Protein AF-A0AAD1W9K0-F1 (afdb_monomer_lite)

Sequence (291 aa):
MSKPIELKYWDFGKSGVGLARAHFEKQPPSNLRKSNFFHFVLALYDRQGQPVEIERTSFIDFVEKDKEQTGEKTNNGIHYRLQLLYSNGLRTEQDLYVRLIDSMSKQLLAIIYEGQDKNPEMCRVLLTHEIMCSRCCDKKSCGNRNETPSDPVIIDRSDDAIGIMRSTLSLCCLALLCFALAEGALRKPKKTAPAPDATANATPKAEPEESGTPVTVPKTLSRGWGDSINWVQTYEEALARSRGTKKPLMVIHHLEDCPYSQALKEAFSADPMAQKLAQEDFVMLNVVVRL

InterPro domains:
  IPR003523 Transcription factor COE [PTHR10747] (14-157)
  IPR012336 Thioredoxin-like fold [PF13899] (230-288)
  IPR018350 Transcription factor COE, conserved site [PS01345] (133-142)
  IPR032200 Transcription factor COE, DNA-binding domain [PF16422] (14-157)
  IPR032200 Transcription factor COE, DNA-binding domain [cd11606] (15-157)
  IPR036249 Thioredoxin-like superfamily [SSF52833] (225-287)
  IPR038173 Transcription factor COE, DNA-binding domain superfamily [G3DSA:2.60.40.3180] (6-173)

Structure (mmCIF, N/CA/C/O backbone):
data_AF-A0AAD1W9K0-F1
#
_entry.id   AF-A0AAD1W9K0-F1
#
loop_
_atom_site.group_PDB
_atom_site.id
_atom_site.type_symbol
_atom_site.label_atom_id
_atom_site.label_alt_id
_atom_site.label_comp_id
_atom_site.label_asym_id
_atom_site.label_entity_id
_atom_site.label_seq_id
_atom_site.pdbx_PDB_ins_code
_atom_site.Cartn_x
_atom_site.Cartn_y
_atom_site.Cartn_z
_atom_site.occupancy
_atom_site.B_iso_or_equiv
_atom_site.auth_seq_id
_atom_site.auth_comp_id
_atom_site.auth_asym_id
_atom_site.auth_atom_id
_atom_site.pdbx_PDB_model_num
ATOM 1 N N . MET A 1 1 ? 19.983 -29.826 -7.567 1.00 37.66 1 MET A N 1
ATOM 2 C CA . MET A 1 1 ? 19.653 -29.674 -6.136 1.00 37.66 1 MET A CA 1
ATOM 3 C C . MET A 1 1 ? 18.997 -28.316 -5.960 1.00 37.66 1 MET A C 1
ATOM 5 O O . MET A 1 1 ? 19.673 -27.301 -6.067 1.00 37.66 1 MET A O 1
ATOM 9 N N . SER A 1 2 ? 17.673 -28.293 -5.843 1.00 39.91 2 SER A N 1
ATOM 10 C CA . SER A 1 2 ? 16.889 -27.095 -5.530 1.00 39.91 2 SER A CA 1
ATOM 11 C C . SER A 1 2 ? 17.248 -26.615 -4.122 1.00 39.91 2 SER A C 1
ATOM 13 O O . SER A 1 2 ? 17.355 -27.426 -3.206 1.00 39.91 2 SER A O 1
ATOM 15 N N . LYS A 1 3 ? 17.489 -25.310 -3.958 1.00 40.19 3 LYS A N 1
ATOM 16 C CA . LYS A 1 3 ? 17.739 -24.712 -2.639 1.00 40.19 3 LYS A CA 1
ATOM 17 C C . LYS A 1 3 ? 16.486 -24.884 -1.758 1.00 40.19 3 LYS A C 1
ATOM 19 O O . LYS A 1 3 ? 15.385 -24.752 -2.295 1.00 40.19 3 LYS A O 1
ATOM 24 N N . PRO A 1 4 ? 16.629 -25.178 -0.452 1.00 46.84 4 PRO A N 1
ATOM 25 C CA . PRO A 1 4 ? 15.489 -25.277 0.455 1.00 46.84 4 PRO A CA 1
ATOM 26 C C . PRO A 1 4 ? 14.735 -23.943 0.515 1.00 46.84 4 PRO A C 1
ATOM 28 O O . PRO A 1 4 ? 15.346 -22.875 0.478 1.00 46.84 4 PRO A O 1
ATOM 31 N N . ILE A 1 5 ? 13.403 -24.016 0.561 1.00 51.16 5 ILE A N 1
ATOM 32 C CA . ILE A 1 5 ? 12.527 -22.849 0.693 1.00 51.16 5 ILE A CA 1
ATOM 33 C C . ILE A 1 5 ? 12.714 -22.282 2.102 1.00 51.16 5 ILE A C 1
ATOM 35 O O . ILE A 1 5 ? 12.444 -22.968 3.084 1.00 51.16 5 ILE A O 1
ATOM 39 N N . GLU A 1 6 ? 13.174 -21.037 2.202 1.00 45.91 6 GLU A N 1
ATOM 40 C CA . GLU A 1 6 ? 13.266 -20.316 3.471 1.00 45.91 6 GLU A CA 1
ATOM 41 C C . GLU A 1 6 ? 11.883 -19.753 3.836 1.00 45.91 6 GLU A C 1
ATOM 43 O O . GLU A 1 6 ? 11.330 -18.914 3.117 1.00 45.91 6 GLU A O 1
ATOM 48 N N . LEU A 1 7 ? 11.302 -20.234 4.938 1.00 42.09 7 LEU A N 1
ATOM 49 C CA . LEU A 1 7 ? 10.034 -19.728 5.461 1.00 42.09 7 LEU A CA 1
ATOM 50 C C . LEU A 1 7 ? 10.277 -18.383 6.158 1.00 42.09 7 LEU A C 1
ATOM 52 O O . LEU A 1 7 ? 10.943 -18.311 7.187 1.00 42.09 7 LEU A O 1
ATOM 56 N N . LYS A 1 8 ? 9.736 -17.300 5.591 1.00 44.06 8 LYS A N 1
ATOM 57 C CA . LYS A 1 8 ? 9.773 -15.966 6.205 1.00 44.06 8 LYS A CA 1
ATOM 58 C C . LYS A 1 8 ? 8.531 -15.766 7.070 1.00 44.06 8 LYS A C 1
ATOM 60 O O . LYS A 1 8 ? 7.412 -15.757 6.559 1.00 44.06 8 LYS A O 1
ATOM 65 N N . TYR A 1 9 ? 8.736 -15.591 8.370 1.00 42.97 9 TYR A N 1
ATOM 66 C CA . TYR A 1 9 ? 7.668 -15.310 9.325 1.00 42.97 9 TYR A CA 1
ATOM 67 C C . TYR A 1 9 ? 7.336 -13.822 9.363 1.00 42.97 9 TYR A C 1
ATOM 69 O O . TYR A 1 9 ? 8.224 -12.972 9.366 1.00 42.97 9 TYR A O 1
ATOM 77 N N . TRP A 1 10 ? 6.045 -13.511 9.444 1.00 45.38 10 TRP A N 1
ATOM 78 C CA . TRP A 1 10 ? 5.585 -12.191 9.857 1.00 45.38 10 TRP A CA 1
ATOM 79 C C . TRP A 1 10 ? 5.702 -12.121 11.382 1.00 45.38 10 TRP A C 1
ATOM 81 O O . TRP A 1 10 ? 5.020 -12.875 12.076 1.00 45.38 10 TRP A O 1
ATOM 91 N N . ASP A 1 11 ? 6.566 -11.251 11.910 1.00 43.03 11 ASP A N 1
ATOM 92 C CA . ASP A 1 11 ? 6.602 -10.971 13.347 1.00 43.03 11 ASP A CA 1
ATOM 93 C C . ASP A 1 11 ? 5.346 -10.174 13.709 1.00 43.03 11 ASP A C 1
ATOM 95 O O . ASP A 1 11 ? 5.257 -8.955 13.547 1.00 43.03 11 ASP A O 1
ATOM 99 N N . PHE A 1 12 ? 4.305 -10.893 14.116 1.00 46.16 12 PHE A N 1
ATOM 100 C CA . PHE A 1 12 ? 3.129 -10.280 14.695 1.00 46.16 12 PHE A CA 1
ATOM 101 C C . PHE A 1 12 ? 3.515 -9.855 16.102 1.00 46.16 12 PHE A C 1
ATOM 103 O O . PHE A 1 12 ? 3.494 -10.671 17.024 1.00 46.16 12 PHE A O 1
ATOM 110 N N . GLY A 1 13 ? 3.893 -8.583 16.251 1.00 49.75 13 GLY A N 1
ATOM 111 C CA . GLY A 1 13 ? 4.221 -7.998 17.545 1.00 49.75 13 GLY A CA 1
ATOM 112 C C . GLY A 1 13 ? 3.249 -8.485 18.623 1.00 49.75 13 GLY A C 1
ATOM 113 O O . GLY A 1 13 ? 2.039 -8.569 18.394 1.00 49.75 13 GLY A O 1
ATOM 114 N N . LYS A 1 14 ? 3.797 -8.835 19.794 1.00 49.62 14 LYS A N 1
ATOM 115 C CA . LYS A 1 14 ? 3.142 -9.522 20.930 1.00 49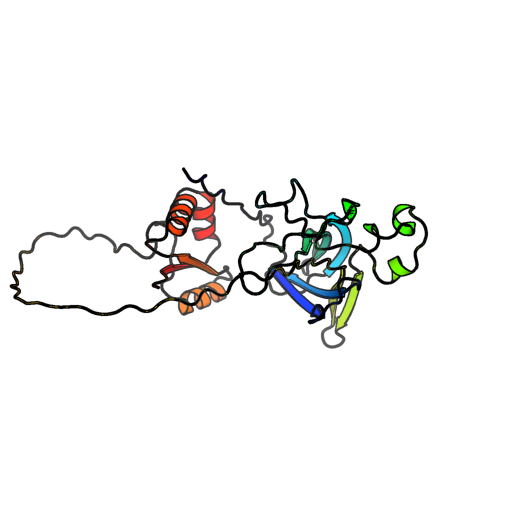.62 14 LYS A CA 1
ATOM 116 C C . LYS A 1 14 ? 1.778 -8.956 21.383 1.00 49.62 14 LYS A C 1
ATOM 118 O O . LYS A 1 14 ? 1.132 -9.556 22.233 1.00 49.62 14 LYS A O 1
ATOM 123 N N . SER A 1 15 ? 1.342 -7.813 20.859 1.00 56.12 15 SER A N 1
ATOM 124 C CA . SER A 1 15 ? 0.066 -7.156 21.141 1.00 56.12 15 SER A CA 1
ATOM 125 C C . SER A 1 15 ? -1.118 -7.665 20.306 1.00 56.12 15 SER A C 1
ATOM 127 O O . SER A 1 15 ? -2.252 -7.314 20.619 1.00 56.12 15 SER A O 1
ATOM 129 N N . GLY A 1 16 ? -0.902 -8.451 19.241 1.00 65.19 16 GLY A N 1
ATOM 130 C CA . GLY A 1 16 ? -1.990 -8.903 18.359 1.00 65.19 16 GLY A CA 1
ATOM 131 C C . GLY A 1 16 ? -2.679 -7.770 17.579 1.00 65.19 16 GLY A C 1
ATOM 132 O O . GLY A 1 16 ? -3.703 -8.002 16.936 1.00 65.19 16 GLY A O 1
ATOM 133 N N . VAL A 1 17 ? -2.116 -6.560 17.623 1.00 72.00 17 VAL A N 1
ATOM 134 C CA . VAL A 1 17 ? -2.570 -5.374 16.894 1.00 72.00 17 VAL A CA 1
ATOM 135 C C . VAL A 1 17 ? -1.782 -5.281 15.593 1.00 72.00 17 VAL A C 1
ATOM 137 O O . VAL A 1 17 ? -0.559 -5.390 15.591 1.00 72.00 17 VAL A O 1
ATOM 140 N N . GLY A 1 18 ? -2.483 -5.105 14.479 1.00 81.56 18 GLY A N 1
ATOM 141 C CA . GLY A 1 18 ? -1.868 -4.986 13.165 1.00 81.56 18 GLY A CA 1
ATOM 142 C C . GLY A 1 18 ? -2.912 -4.788 12.078 1.00 81.56 18 GLY A C 1
ATOM 143 O O . GLY A 1 18 ? -4.086 -5.133 12.259 1.00 81.56 18 GLY A O 1
ATOM 144 N N . LEU A 1 19 ? -2.472 -4.259 10.939 1.00 85.56 19 LEU A N 1
ATOM 145 C CA . LEU A 1 19 ? -3.295 -4.200 9.738 1.00 85.56 19 LEU A CA 1
ATOM 146 C C . LEU A 1 19 ? -3.671 -5.613 9.289 1.00 85.56 19 LEU A C 1
ATOM 148 O O . LEU A 1 19 ? -2.840 -6.521 9.278 1.00 85.56 19 LEU A O 1
ATOM 152 N N . ALA A 1 20 ? -4.928 -5.789 8.895 1.00 84.56 20 ALA A N 1
ATOM 153 C CA . ALA A 1 20 ? -5.412 -7.048 8.338 1.00 84.56 20 ALA A CA 1
ATOM 154 C C . ALA A 1 20 ? -5.969 -6.890 6.927 1.00 84.56 20 ALA A C 1
ATOM 156 O O . ALA A 1 20 ? -5.897 -7.822 6.128 1.00 84.56 20 ALA A O 1
ATOM 157 N N . ARG A 1 21 ? -6.540 -5.724 6.609 1.00 87.12 21 ARG A N 1
ATOM 158 C CA . ARG A 1 21 ? -7.193 -5.492 5.323 1.00 87.12 21 ARG A CA 1
ATOM 159 C C . ARG A 1 21 ? -7.067 -4.036 4.899 1.00 87.12 21 ARG A C 1
ATOM 161 O O . ARG A 1 21 ? -7.215 -3.136 5.717 1.00 87.12 21 ARG A O 1
ATOM 168 N N . ALA A 1 22 ? -6.893 -3.821 3.601 1.00 88.56 22 ALA A N 1
ATOM 169 C CA . ALA A 1 22 ? -7.100 -2.533 2.954 1.00 88.56 22 ALA A CA 1
ATOM 170 C C . ALA A 1 22 ? -8.302 -2.617 1.999 1.00 88.56 22 ALA A C 1
ATOM 172 O O . ALA A 1 22 ? -8.571 -3.673 1.423 1.00 88.56 22 ALA A O 1
ATOM 173 N N . HIS A 1 23 ? -9.028 -1.516 1.837 1.00 87.25 23 HIS A N 1
ATOM 174 C CA . HIS A 1 23 ? -10.164 -1.383 0.929 1.00 87.25 23 HIS A CA 1
ATOM 175 C C . HIS A 1 23 ? -9.923 -0.227 -0.041 1.00 87.25 23 HIS A C 1
ATOM 177 O O . HIS A 1 23 ? -9.517 0.849 0.387 1.00 87.25 23 HIS A O 1
ATOM 183 N N . PHE A 1 24 ? -10.192 -0.427 -1.331 1.00 84.94 24 PHE A N 1
ATOM 184 C CA . PHE A 1 24 ? -10.147 0.649 -2.320 1.00 84.94 24 PHE A CA 1
ATOM 185 C C . PHE A 1 24 ? -11.446 1.459 -2.273 1.00 84.94 24 PHE A C 1
ATOM 187 O O . PHE A 1 24 ? -12.418 1.116 -2.942 1.00 84.94 24 PHE A O 1
ATOM 194 N N . GLU A 1 25 ? -11.438 2.561 -1.525 1.00 86.81 25 GLU A N 1
ATOM 195 C CA . GLU A 1 25 ? -12.505 3.574 -1.552 1.00 86.81 25 GLU A CA 1
ATOM 196 C C . GLU A 1 25 ? -12.615 4.229 -2.929 1.00 86.81 25 GLU A C 1
ATOM 198 O O . GLU A 1 25 ? -13.703 4.528 -3.422 1.00 86.81 25 GLU A O 1
ATOM 203 N N . LYS A 1 26 ? -11.465 4.421 -3.582 1.00 85.31 26 LYS A N 1
ATOM 204 C CA . LYS A 1 26 ? -11.391 4.822 -4.982 1.00 85.31 26 LYS A CA 1
ATOM 205 C C . LYS A 1 26 ? -10.447 3.887 -5.714 1.00 85.31 26 LYS A C 1
ATOM 207 O O . LYS A 1 26 ? -9.252 3.858 -5.426 1.00 85.31 26 LYS A O 1
ATOM 212 N N . GLN A 1 27 ? -10.996 3.155 -6.673 1.00 87.31 27 GLN A N 1
ATOM 213 C CA . GLN A 1 27 ? -10.228 2.286 -7.558 1.00 87.31 27 GLN A CA 1
ATOM 214 C C . GLN A 1 27 ? -9.290 3.111 -8.458 1.00 87.31 27 GLN A C 1
ATOM 216 O O . GLN A 1 27 ? -9.664 4.220 -8.863 1.00 87.31 27 GLN A O 1
ATOM 221 N N . PRO A 1 28 ? -8.102 2.584 -8.810 1.00 87.44 28 PRO A N 1
ATOM 222 C CA . PRO A 1 28 ? -7.311 3.152 -9.893 1.00 87.44 28 PRO A CA 1
ATOM 223 C C . PRO A 1 28 ? -8.102 3.097 -11.216 1.00 87.44 28 PRO A C 1
ATOM 225 O O . PRO A 1 28 ? -8.997 2.259 -11.375 1.00 87.44 28 PRO A O 1
ATOM 228 N N . PRO A 1 29 ? -7.806 3.985 -12.180 1.00 86.50 29 PRO A N 1
ATOM 229 C CA . PRO A 1 29 ? -8.506 4.008 -13.458 1.00 86.50 29 PRO A CA 1
ATOM 230 C C . PRO A 1 29 ? -8.306 2.692 -14.221 1.00 86.50 29 PRO A C 1
ATOM 232 O O . PRO A 1 29 ? -7.204 2.151 -14.266 1.00 86.50 29 PRO A O 1
ATOM 235 N N . SER A 1 30 ? -9.370 2.203 -14.864 1.00 84.31 30 SER A N 1
ATOM 236 C CA . SER A 1 30 ? -9.344 0.959 -15.648 1.00 84.31 30 SER A CA 1
ATOM 237 C C . SER A 1 30 ? -8.474 1.051 -16.902 1.00 84.31 30 SER A C 1
ATOM 239 O O . SER A 1 30 ? -7.951 0.043 -17.363 1.00 84.31 30 SER A O 1
ATOM 241 N N . ASN A 1 31 ? -8.308 2.260 -17.439 1.00 81.31 31 ASN A N 1
ATOM 242 C CA . ASN A 1 31 ? -7.425 2.561 -18.555 1.00 81.31 31 ASN A CA 1
ATOM 243 C C . ASN A 1 31 ? -6.552 3.754 -18.184 1.00 81.31 31 ASN A C 1
ATOM 245 O O . ASN A 1 31 ? -7.059 4.792 -17.754 1.00 81.31 31 ASN A O 1
ATOM 249 N N . LEU A 1 32 ? -5.244 3.618 -18.384 1.00 82.94 32 LEU A N 1
ATOM 250 C CA . LEU A 1 32 ? -4.279 4.651 -18.044 1.00 82.94 32 LEU A CA 1
ATOM 251 C C . LEU A 1 32 ? -3.354 4.933 -19.223 1.00 82.94 32 LEU A C 1
ATOM 253 O O . LEU A 1 32 ? -2.727 4.034 -19.781 1.00 82.94 32 LEU A O 1
ATOM 257 N N . ARG A 1 33 ? -3.221 6.214 -19.571 1.00 80.31 33 ARG A N 1
ATOM 258 C CA . ARG A 1 33 ? -2.166 6.665 -20.475 1.00 80.31 33 ARG A CA 1
ATOM 259 C C . ARG A 1 33 ? -0.850 6.719 -19.701 1.00 80.31 33 ARG A C 1
ATOM 261 O O . ARG A 1 33 ? -0.774 7.406 -18.692 1.00 80.31 33 ARG A O 1
ATOM 268 N N . LYS A 1 34 ? 0.197 6.083 -20.230 1.00 76.00 34 LYS A N 1
ATOM 269 C CA . LYS A 1 34 ? 1.537 5.990 -19.616 1.00 76.00 34 LYS A CA 1
ATOM 270 C C . LYS A 1 34 ? 2.133 7.325 -19.140 1.00 76.00 34 LYS A C 1
ATOM 272 O O . LYS A 1 34 ? 2.887 7.351 -18.181 1.00 76.00 34 LYS A O 1
ATOM 277 N N . SER A 1 35 ? 1.825 8.429 -19.821 1.00 75.19 35 SER A N 1
ATOM 278 C CA . SER A 1 35 ? 2.320 9.773 -19.485 1.00 75.19 35 SER A CA 1
ATOM 279 C C . SER A 1 35 ? 1.540 10.472 -18.368 1.00 75.19 35 SER A C 1
ATOM 281 O O . SER A 1 35 ? 1.893 11.589 -18.002 1.00 75.19 35 SER A O 1
ATOM 283 N N . ASN A 1 36 ? 0.455 9.872 -17.878 1.00 83.94 36 ASN A N 1
ATOM 284 C CA . ASN A 1 36 ? -0.464 10.507 -16.944 1.00 83.94 36 ASN A CA 1
ATOM 285 C C . ASN A 1 36 ? -0.341 9.875 -15.562 1.00 83.94 36 ASN A C 1
ATOM 287 O O . ASN A 1 36 ? -0.347 8.651 -15.427 1.00 83.94 36 ASN A O 1
ATOM 291 N N . PHE A 1 37 ? -0.318 10.719 -14.534 1.00 86.81 37 PHE A N 1
ATOM 292 C CA . PHE A 1 37 ? -0.484 10.253 -13.167 1.00 86.81 37 PHE A CA 1
ATOM 293 C C . PHE A 1 37 ? -1.869 9.634 -12.981 1.00 86.81 37 PHE A C 1
ATOM 295 O O . PHE A 1 37 ? -2.855 10.057 -13.589 1.00 86.81 37 PHE A O 1
ATOM 302 N N . PHE A 1 38 ? -1.931 8.641 -12.109 1.00 89.50 38 PHE A N 1
ATOM 303 C CA . PHE A 1 38 ? -3.161 8.063 -11.607 1.00 89.50 38 PHE A CA 1
ATOM 304 C C . PHE A 1 38 ? -3.150 8.089 -10.089 1.00 89.50 38 PHE A C 1
ATOM 306 O O . PHE A 1 38 ? -2.092 8.127 -9.458 1.00 89.50 38 PHE A O 1
ATOM 313 N N . HIS A 1 39 ? -4.341 8.028 -9.508 1.00 89.19 39 HIS A N 1
ATOM 314 C CA . HIS A 1 39 ? -4.497 7.927 -8.072 1.00 89.19 39 HIS A CA 1
ATOM 315 C C . HIS A 1 39 ? -5.582 6.948 -7.678 1.00 89.19 39 HIS A C 1
ATOM 317 O O . HIS A 1 39 ? -6.525 6.686 -8.427 1.00 89.19 39 HIS A O 1
ATOM 323 N N . PHE A 1 40 ? -5.435 6.432 -6.470 1.00 88.94 40 PHE A N 1
ATOM 324 C CA . PHE A 1 40 ? -6.386 5.551 -5.815 1.00 88.94 40 PHE A CA 1
ATOM 325 C C . PHE A 1 40 ? -6.450 5.909 -4.331 1.00 88.94 40 PHE A C 1
ATOM 327 O O . PHE A 1 40 ? -5.534 6.537 -3.797 1.00 88.94 40 PHE A O 1
ATOM 334 N N . VAL A 1 41 ? -7.552 5.538 -3.681 1.00 90.50 41 VAL A N 1
ATOM 335 C CA . VAL A 1 41 ? -7.797 5.854 -2.270 1.00 90.50 41 VAL A CA 1
ATOM 336 C C . VAL A 1 41 ? -7.998 4.564 -1.492 1.00 90.50 41 VAL A C 1
ATOM 338 O O . VAL A 1 41 ? -8.831 3.744 -1.882 1.00 90.50 41 VAL A O 1
ATOM 341 N N . LEU A 1 42 ? -7.248 4.397 -0.402 1.00 89.75 42 LEU A N 1
ATOM 342 C CA . LEU A 1 42 ? -7.304 3.236 0.482 1.00 89.75 42 LEU A CA 1
ATOM 343 C C . LEU A 1 42 ? -7.909 3.580 1.847 1.00 89.75 42 LEU A C 1
ATOM 345 O O . LEU A 1 42 ? -7.561 4.594 2.441 1.00 89.75 42 LEU A O 1
ATOM 349 N N . ALA A 1 43 ? -8.744 2.694 2.378 1.00 88.56 43 ALA A N 1
ATOM 350 C CA . ALA A 1 43 ? -9.105 2.640 3.792 1.00 88.56 43 ALA A CA 1
ATOM 351 C C . ALA A 1 43 ? -8.433 1.422 4.439 1.00 88.56 43 ALA A C 1
ATOM 353 O O . ALA A 1 43 ? -8.430 0.334 3.857 1.00 88.56 43 ALA A O 1
ATOM 354 N N . LEU A 1 44 ? -7.858 1.593 5.630 1.00 89.50 44 LEU A N 1
ATOM 355 C CA . LEU A 1 44 ? -7.138 0.541 6.349 1.00 89.50 44 LEU A CA 1
ATOM 356 C C . LEU A 1 44 ? -7.971 0.017 7.520 1.00 89.50 44 LEU A C 1
ATOM 358 O O . LEU A 1 44 ? -8.624 0.786 8.222 1.00 89.50 44 LEU A O 1
ATOM 362 N N . TYR A 1 45 ? -7.935 -1.299 7.727 1.00 86.75 45 TYR A N 1
ATOM 363 C CA . TYR A 1 45 ? -8.650 -1.982 8.798 1.00 86.75 45 TYR A CA 1
ATOM 364 C C . TYR A 1 45 ? -7.727 -2.922 9.566 1.00 86.75 45 TYR A C 1
ATOM 366 O O . TYR A 1 45 ? -6.888 -3.623 8.984 1.00 86.75 45 TYR A O 1
ATOM 374 N N . ASP A 1 46 ? -7.927 -2.968 10.877 1.00 89.44 46 ASP A N 1
ATOM 375 C CA . ASP A 1 46 ? -7.240 -3.897 11.761 1.00 89.44 46 ASP A CA 1
ATOM 376 C C . ASP A 1 46 ? -7.832 -5.317 11.682 1.00 89.44 46 ASP A C 1
ATOM 378 O O . ASP A 1 46 ? -8.790 -5.600 10.953 1.00 89.44 46 ASP A O 1
ATOM 382 N N . ARG A 1 47 ? -7.259 -6.239 12.461 1.00 83.81 47 ARG A N 1
ATOM 383 C CA . ARG A 1 47 ? -7.710 -7.641 12.568 1.00 83.81 47 ARG A CA 1
ATOM 384 C C . ARG A 1 47 ? -9.134 -7.817 13.084 1.00 83.81 47 ARG A C 1
ATOM 386 O O . ARG A 1 47 ? -9.736 -8.858 12.839 1.00 83.81 47 ARG A O 1
ATOM 393 N N . GLN A 1 48 ? -9.660 -6.835 13.803 1.00 83.88 48 GLN A N 1
ATOM 394 C CA . GLN A 1 48 ? -11.025 -6.838 14.323 1.00 83.88 48 GLN A CA 1
ATOM 395 C C . GLN A 1 48 ? -12.004 -6.184 13.335 1.00 83.88 48 GLN A C 1
ATOM 397 O O . GLN A 1 48 ? -13.200 -6.097 13.617 1.00 83.88 48 GLN A O 1
ATOM 402 N N . GLY A 1 49 ? -11.514 -5.745 12.170 1.00 83.19 49 GLY A N 1
ATOM 403 C CA . GLY A 1 49 ? -12.294 -5.047 11.157 1.00 83.19 49 GLY A CA 1
ATOM 404 C C . GLY A 1 49 ? -12.584 -3.589 11.511 1.00 83.19 49 GLY A C 1
ATOM 405 O O . GLY A 1 49 ? -13.423 -2.977 10.850 1.00 83.19 49 GLY A O 1
ATOM 406 N N . GLN A 1 50 ? -11.922 -3.029 12.527 1.00 85.12 50 GLN A N 1
ATOM 407 C CA . GLN A 1 50 ? -12.062 -1.623 12.892 1.00 85.12 50 GLN A CA 1
ATOM 408 C C . GLN A 1 50 ? -11.220 -0.745 11.964 1.00 85.12 50 GLN A C 1
ATOM 410 O O . GLN A 1 50 ? -10.138 -1.168 11.545 1.00 85.12 50 GLN A O 1
ATOM 415 N N . PRO A 1 51 ? -11.707 0.458 11.610 1.00 87.25 51 PRO A N 1
ATOM 416 C CA . PRO A 1 51 ? -10.921 1.404 10.832 1.00 87.25 51 PRO A CA 1
ATOM 417 C C . PRO A 1 51 ? -9.673 1.824 11.616 1.00 87.25 51 PRO A C 1
ATOM 419 O O . PRO A 1 51 ? -9.726 2.003 12.833 1.00 87.25 51 PRO A O 1
ATOM 422 N N . VAL A 1 52 ? -8.560 1.969 10.904 1.00 89.94 52 VAL A N 1
ATOM 423 C CA . VAL A 1 52 ? -7.285 2.433 11.459 1.00 89.94 52 VAL A CA 1
ATOM 424 C C . VAL A 1 52 ? -7.042 3.858 10.988 1.00 89.94 52 VAL A C 1
ATOM 426 O O . VAL A 1 52 ? -7.102 4.137 9.790 1.00 89.94 52 VAL A O 1
ATOM 429 N N . GLU A 1 53 ? -6.781 4.752 11.933 1.00 90.94 53 GLU A N 1
ATOM 430 C CA . GLU A 1 53 ? -6.487 6.155 11.667 1.00 90.94 53 GLU A CA 1
ATOM 431 C C . GLU A 1 53 ? -5.027 6.309 11.216 1.00 90.94 53 GLU A C 1
ATOM 433 O O . GLU A 1 53 ? -4.140 5.563 11.644 1.00 90.94 53 GLU A O 1
ATOM 438 N N . ILE A 1 54 ? -4.775 7.257 10.314 1.00 91.88 54 ILE A N 1
ATOM 439 C CA . ILE A 1 54 ? -3.449 7.505 9.740 1.00 91.88 54 ILE A CA 1
ATOM 440 C C . ILE A 1 54 ? -3.033 8.912 10.158 1.00 91.88 54 ILE A C 1
ATOM 442 O O . ILE A 1 54 ? -3.602 9.884 9.682 1.00 91.88 54 ILE A O 1
ATOM 446 N N . GLU A 1 55 ? -2.033 9.024 11.033 1.00 90.25 55 GLU A N 1
ATOM 447 C CA . GLU A 1 55 ? -1.559 10.315 11.554 1.00 90.25 55 GLU A CA 1
ATOM 448 C C . GLU A 1 55 ? -0.478 10.935 10.657 1.00 90.25 55 GLU A C 1
ATOM 450 O O . GLU A 1 55 ? -0.386 12.157 10.534 1.00 90.25 55 GLU A O 1
ATOM 455 N N . ARG A 1 56 ? 0.392 10.104 10.060 1.00 91.31 56 ARG A N 1
ATOM 456 C CA . ARG A 1 56 ? 1.488 10.558 9.187 1.00 91.31 56 ARG A CA 1
ATOM 457 C C . ARG A 1 56 ? 1.762 9.578 8.063 1.00 91.31 56 ARG A C 1
ATOM 459 O O . ARG A 1 56 ? 1.607 8.368 8.220 1.00 91.31 56 ARG A O 1
ATOM 466 N N . THR A 1 57 ? 2.238 10.119 6.954 1.00 93.56 57 THR A N 1
ATOM 467 C CA . THR A 1 57 ? 2.610 9.385 5.751 1.00 93.56 57 THR A CA 1
ATOM 468 C C . THR A 1 57 ? 3.949 9.914 5.259 1.00 93.56 57 THR A C 1
ATOM 470 O O . THR A 1 57 ? 4.256 11.097 5.405 1.00 93.56 57 THR A O 1
ATOM 473 N N . SER A 1 58 ? 4.775 9.036 4.706 1.00 93.88 58 SER A N 1
ATOM 474 C CA . SER A 1 58 ? 6.035 9.440 4.096 1.00 93.88 58 SER A CA 1
ATOM 475 C C . SER A 1 58 ? 6.422 8.469 2.992 1.00 93.88 58 SER A C 1
ATOM 477 O O . SER A 1 58 ? 6.364 7.252 3.172 1.00 93.88 58 SER A O 1
ATOM 479 N N . PHE A 1 59 ? 6.804 9.001 1.837 1.00 94.81 59 PHE A N 1
ATOM 480 C CA . PHE A 1 59 ? 7.553 8.274 0.825 1.00 94.81 59 PHE A CA 1
ATOM 481 C C . PHE A 1 59 ? 8.963 7.995 1.351 1.00 94.81 59 PHE A C 1
ATOM 483 O O . PHE A 1 59 ? 9.667 8.911 1.774 1.00 94.81 59 PHE A O 1
ATOM 490 N N . ILE A 1 60 ? 9.375 6.728 1.304 1.00 94.00 60 ILE A N 1
ATOM 491 C CA . ILE A 1 60 ? 10.710 6.310 1.732 1.00 94.00 60 ILE A CA 1
ATOM 492 C C . ILE A 1 60 ? 11.602 6.122 0.512 1.00 94.00 60 ILE A C 1
ATOM 494 O O . ILE A 1 60 ? 12.595 6.830 0.362 1.00 94.00 60 ILE A O 1
ATOM 498 N N . ASP A 1 61 ? 11.252 5.175 -0.361 1.00 93.19 61 ASP A N 1
ATOM 499 C CA . ASP A 1 61 ? 12.011 4.867 -1.573 1.00 93.19 61 ASP A CA 1
ATOM 500 C C . ASP A 1 61 ? 11.255 3.942 -2.545 1.00 93.19 61 ASP A C 1
ATOM 502 O O . ASP A 1 61 ? 10.066 3.655 -2.394 1.00 93.19 61 ASP A O 1
ATOM 506 N N . PHE A 1 62 ? 11.951 3.507 -3.596 1.00 92.19 62 PHE A N 1
ATOM 507 C CA . PHE A 1 62 ? 11.470 2.532 -4.567 1.00 92.19 62 PHE A CA 1
ATOM 508 C C . PHE A 1 62 ? 11.917 1.112 -4.199 1.00 92.19 62 PHE A C 1
ATOM 510 O O . PHE A 1 62 ? 12.973 0.903 -3.599 1.00 92.19 62 PHE A O 1
ATOM 517 N N . VAL A 1 63 ? 11.122 0.120 -4.601 1.00 88.50 63 VAL A N 1
ATOM 518 C CA . VAL A 1 63 ? 11.476 -1.300 -4.469 1.00 88.50 63 VAL A CA 1
ATOM 519 C C . VAL A 1 63 ? 12.383 -1.687 -5.638 1.00 88.50 63 VAL A C 1
ATOM 521 O O . VAL A 1 63 ? 11.911 -1.971 -6.738 1.00 88.50 63 VAL A O 1
ATOM 524 N N . GLU A 1 64 ? 13.691 -1.662 -5.394 1.00 85.62 64 GLU A N 1
ATOM 525 C CA . GLU A 1 64 ? 14.743 -1.990 -6.360 1.00 85.62 64 GLU A CA 1
ATOM 526 C C . GLU A 1 64 ? 15.958 -2.623 -5.657 1.00 85.62 64 GLU A C 1
ATOM 528 O O . GLU A 1 64 ? 16.126 -2.492 -4.439 1.00 85.62 64 GLU A O 1
ATOM 533 N N . LYS A 1 65 ? 16.839 -3.272 -6.432 1.00 83.50 65 LYS A N 1
ATOM 534 C CA . LYS A 1 65 ? 18.113 -3.845 -5.953 1.00 83.50 65 LYS A CA 1
ATOM 535 C C . LYS A 1 65 ? 17.887 -4.822 -4.784 1.00 83.50 65 LYS A C 1
ATOM 537 O O . LYS A 1 65 ? 17.093 -5.748 -4.897 1.00 83.50 65 LYS A O 1
ATOM 542 N N . ASP A 1 66 ? 18.563 -4.607 -3.657 1.00 77.31 66 ASP A N 1
ATOM 543 C CA . ASP A 1 66 ? 18.570 -5.506 -2.497 1.00 77.31 66 ASP A CA 1
ATOM 544 C C . ASP A 1 66 ? 17.214 -5.576 -1.770 1.00 77.31 66 ASP A C 1
ATOM 546 O O . ASP A 1 66 ? 17.012 -6.433 -0.912 1.00 77.31 66 ASP A O 1
ATOM 550 N N . LYS A 1 67 ? 16.266 -4.690 -2.111 1.00 74.38 67 LYS A N 1
ATOM 551 C CA . LYS A 1 67 ? 14.905 -4.691 -1.554 1.00 74.38 67 LYS A CA 1
ATOM 552 C C . LYS A 1 67 ? 13.950 -5.641 -2.277 1.00 74.38 67 LYS A C 1
ATOM 554 O O . LYS A 1 67 ? 12.801 -5.792 -1.858 1.00 74.38 67 LYS A O 1
ATOM 559 N N . GLU A 1 68 ? 14.387 -6.282 -3.357 1.00 75.62 68 GLU A N 1
ATOM 560 C CA . GLU A 1 68 ? 13.563 -7.224 -4.110 1.00 75.62 68 GLU A CA 1
ATOM 561 C C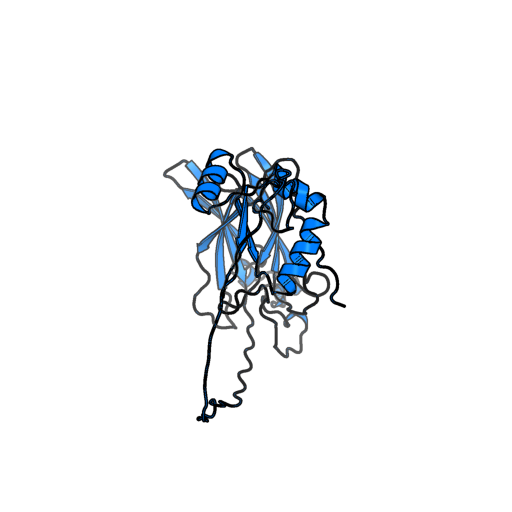 . GLU A 1 68 ? 13.597 -8.628 -3.496 1.00 75.62 68 GLU A C 1
ATOM 563 O O . GLU A 1 68 ? 14.648 -9.205 -3.234 1.00 75.62 68 GLU A O 1
ATOM 568 N N . GLN A 1 69 ? 12.415 -9.205 -3.265 1.00 62.84 69 GLN A N 1
ATOM 569 C CA . GLN A 1 69 ? 12.274 -10.443 -2.490 1.00 62.84 69 GLN A CA 1
ATOM 570 C C . GLN A 1 69 ? 12.728 -11.709 -3.232 1.00 62.84 69 GLN A C 1
ATOM 572 O O . GLN A 1 69 ? 13.037 -12.706 -2.581 1.00 62.84 69 GLN A O 1
ATOM 577 N N . THR A 1 70 ? 12.759 -11.677 -4.566 1.00 61.06 70 THR A N 1
ATOM 578 C CA . THR A 1 70 ? 12.914 -12.873 -5.413 1.00 61.06 70 THR A CA 1
ATOM 579 C C . THR A 1 70 ? 14.239 -12.908 -6.183 1.00 61.06 70 THR A C 1
ATOM 581 O O . THR A 1 70 ? 14.453 -13.807 -6.987 1.00 61.06 70 THR A O 1
ATOM 584 N N . GLY A 1 71 ? 15.133 -11.929 -5.980 1.00 59.91 71 GLY A N 1
ATOM 585 C CA . GLY A 1 71 ? 16.367 -11.778 -6.770 1.00 59.91 71 GLY A CA 1
ATOM 586 C C . GLY A 1 71 ? 16.148 -11.372 -8.239 1.00 59.91 71 GLY A C 1
ATOM 587 O O . GLY A 1 71 ? 17.116 -11.156 -8.967 1.00 59.91 71 GLY A O 1
ATOM 588 N N . GLU A 1 72 ? 14.893 -11.248 -8.675 1.00 66.94 72 GLU A N 1
ATOM 589 C CA . GLU A 1 72 ? 14.503 -10.729 -9.985 1.00 66.94 72 GLU A CA 1
ATOM 590 C C . GLU A 1 72 ? 14.471 -9.200 -9.966 1.00 66.94 72 GLU A C 1
ATOM 592 O O . GLU A 1 72 ? 13.809 -8.611 -9.113 1.00 66.94 72 GLU A O 1
ATOM 597 N N . LYS A 1 73 ? 15.149 -8.582 -10.944 1.00 76.19 73 LYS A N 1
ATOM 598 C CA . LYS A 1 73 ? 15.217 -7.126 -11.137 1.00 76.19 73 LYS A CA 1
ATOM 599 C C . LYS A 1 73 ? 13.947 -6.578 -11.774 1.00 76.19 73 LYS A C 1
ATOM 601 O O . LYS A 1 73 ? 13.908 -6.321 -12.974 1.00 76.19 73 LYS A O 1
ATOM 606 N N . THR A 1 74 ? 12.905 -6.419 -10.972 1.00 80.81 74 THR A N 1
ATOM 607 C CA . THR A 1 74 ? 11.591 -5.933 -11.409 1.00 80.81 74 THR A CA 1
ATOM 608 C C . THR A 1 74 ? 11.526 -4.407 -11.504 1.00 80.81 74 THR A C 1
ATOM 610 O O . THR A 1 74 ? 10.824 -3.887 -12.371 1.00 80.81 74 THR A O 1
ATOM 613 N N . ASN A 1 75 ? 12.252 -3.685 -10.637 1.00 86.19 75 ASN A N 1
ATOM 614 C CA . ASN A 1 75 ? 12.151 -2.227 -10.452 1.00 86.19 75 ASN A CA 1
ATOM 615 C C . ASN A 1 75 ? 10.689 -1.761 -10.323 1.00 86.19 75 ASN A C 1
ATOM 617 O O . ASN A 1 75 ? 10.253 -0.762 -10.911 1.00 86.19 75 ASN A O 1
ATOM 621 N N . ASN A 1 76 ? 9.904 -2.545 -9.587 1.00 87.94 76 ASN A N 1
ATOM 622 C CA . ASN A 1 76 ? 8.469 -2.381 -9.467 1.00 87.94 76 ASN A CA 1
ATOM 623 C C . ASN A 1 76 ? 8.073 -2.319 -8.004 1.00 87.94 76 ASN A C 1
ATOM 625 O O . ASN A 1 76 ? 7.840 -3.337 -7.344 1.00 87.94 76 ASN A O 1
ATOM 629 N N . GLY A 1 77 ? 7.947 -1.091 -7.529 1.00 89.50 77 GLY A N 1
ATOM 630 C CA . GLY A 1 77 ? 7.237 -0.802 -6.309 1.00 89.50 77 GLY A CA 1
ATOM 631 C C . GLY A 1 77 ? 7.624 0.532 -5.713 1.00 89.50 77 GLY A C 1
ATOM 632 O O . GLY A 1 77 ? 8.706 1.057 -5.974 1.00 89.50 77 GLY A O 1
ATOM 633 N N . ILE A 1 78 ? 6.736 1.046 -4.878 1.00 92.19 78 ILE A N 1
ATOM 634 C CA . ILE A 1 78 ? 6.986 2.197 -4.024 1.00 92.19 78 ILE A CA 1
ATOM 635 C C . ILE A 1 78 ? 6.814 1.761 -2.576 1.00 92.19 78 ILE A C 1
ATOM 637 O O . ILE A 1 78 ? 5.878 1.028 -2.249 1.00 92.19 78 ILE A O 1
ATOM 641 N N . HIS A 1 79 ? 7.736 2.201 -1.733 1.00 93.69 79 HIS A N 1
ATOM 642 C CA . HIS A 1 79 ? 7.762 1.943 -0.311 1.00 93.69 79 HIS A CA 1
ATOM 643 C C . HIS A 1 79 ? 7.446 3.231 0.450 1.00 93.69 79 HIS A C 1
ATOM 645 O O . HIS A 1 79 ? 8.111 4.261 0.306 1.00 93.69 79 HIS A O 1
ATOM 651 N N . TYR A 1 80 ? 6.403 3.148 1.262 1.00 94.12 80 TYR A N 1
ATOM 652 C CA . TYR A 1 80 ? 5.914 4.208 2.122 1.00 94.12 80 TYR A CA 1
ATOM 653 C C . TYR A 1 80 ? 6.004 3.781 3.575 1.00 94.12 80 TYR A C 1
ATOM 655 O O . TYR A 1 80 ? 5.963 2.593 3.889 1.00 94.12 80 TYR A O 1
ATOM 663 N N . ARG A 1 81 ? 6.011 4.766 4.461 1.00 94.62 81 ARG A N 1
ATOM 664 C CA . ARG A 1 81 ? 5.879 4.567 5.895 1.00 94.62 81 ARG A CA 1
ATOM 665 C C . ARG A 1 81 ? 4.686 5.330 6.430 1.00 94.62 81 ARG A C 1
ATOM 667 O O . ARG A 1 81 ? 4.498 6.505 6.111 1.00 94.62 81 ARG A O 1
ATOM 674 N N . LEU A 1 82 ? 3.883 4.644 7.231 1.00 93.50 82 LEU A N 1
ATOM 675 C CA . LEU A 1 82 ? 2.667 5.166 7.833 1.00 93.50 82 LEU A CA 1
ATOM 676 C C . LEU A 1 82 ? 2.803 5.163 9.352 1.00 93.50 82 LEU A C 1
ATOM 678 O O . LEU A 1 82 ? 3.213 4.163 9.937 1.00 93.50 82 LEU A O 1
ATOM 682 N N . GLN A 1 83 ? 2.399 6.255 9.991 1.00 92.38 83 GLN A N 1
ATOM 683 C CA . GLN A 1 83 ? 2.135 6.279 11.424 1.00 92.38 83 GLN A CA 1
ATOM 684 C C . GLN A 1 83 ? 0.638 6.055 11.629 1.00 92.38 83 GLN A C 1
ATOM 686 O O . GLN A 1 83 ? -0.179 6.870 11.203 1.00 92.38 83 GLN A O 1
ATOM 691 N N . LEU A 1 84 ? 0.297 4.929 12.244 1.00 91.31 84 LEU A N 1
ATOM 692 C CA . LEU A 1 84 ? -1.067 4.452 12.424 1.00 91.31 84 LEU A CA 1
ATOM 693 C C . LEU A 1 84 ? -1.504 4.622 13.875 1.00 91.31 84 LEU A C 1
ATOM 695 O O . LEU A 1 84 ? -0.717 4.353 14.784 1.00 91.31 84 LEU A O 1
ATOM 699 N N . LEU A 1 85 ? -2.765 4.990 14.077 1.00 89.88 85 LEU A N 1
ATOM 700 C CA . LEU A 1 85 ? -3.438 5.030 15.369 1.00 89.88 85 LEU A CA 1
ATOM 701 C C . LEU A 1 85 ? -4.625 4.057 15.339 1.00 89.88 85 LEU A C 1
ATOM 703 O O . LEU A 1 85 ? -5.539 4.171 14.523 1.00 89.88 85 LEU A O 1
ATOM 707 N N . TYR A 1 86 ? -4.590 3.056 16.214 1.00 88.69 86 TYR A N 1
ATOM 708 C CA . TYR A 1 86 ? -5.655 2.061 16.339 1.00 88.69 86 TYR A CA 1
ATOM 709 C C . TYR A 1 86 ? -6.738 2.532 17.312 1.00 88.69 86 TYR A C 1
ATOM 711 O O . TYR A 1 86 ? -6.500 3.363 18.188 1.00 88.69 86 TYR A O 1
ATOM 719 N N . SER A 1 87 ? -7.919 1.919 17.219 1.00 85.25 87 SER A N 1
ATOM 720 C CA . SER A 1 87 ? -9.086 2.207 18.070 1.00 85.25 87 SER A CA 1
ATOM 721 C C . SER A 1 87 ? -8.830 2.040 19.575 1.00 85.25 87 SER A C 1
ATOM 723 O O . SER A 1 87 ? -9.483 2.678 20.395 1.00 85.25 87 SER A O 1
ATOM 725 N N . ASN A 1 88 ? -7.856 1.210 19.956 1.00 84.31 88 ASN A N 1
ATOM 726 C CA . ASN A 1 88 ? -7.420 1.023 21.341 1.00 84.31 88 ASN A CA 1
ATOM 727 C C . ASN A 1 88 ? -6.418 2.093 21.829 1.00 84.31 88 ASN A C 1
ATOM 729 O O . ASN A 1 88 ? -5.883 1.964 22.929 1.00 84.31 88 ASN A O 1
ATOM 733 N N . GLY A 1 89 ? -6.132 3.117 21.019 1.00 85.88 89 GLY A N 1
ATOM 734 C CA . GLY A 1 89 ? -5.185 4.192 21.319 1.00 85.88 89 GLY A CA 1
ATOM 735 C C . GLY A 1 89 ? -3.714 3.839 21.076 1.00 85.88 89 GLY A C 1
ATOM 736 O O . GLY A 1 89 ? -2.840 4.672 21.325 1.00 85.88 89 GLY A O 1
ATOM 737 N N . LEU A 1 90 ? -3.409 2.625 20.600 1.00 87.88 90 LEU A N 1
ATOM 738 C CA . LEU A 1 90 ? -2.040 2.226 20.276 1.00 87.88 90 LEU A CA 1
ATOM 739 C C . LEU A 1 90 ? -1.579 2.927 18.996 1.00 87.88 90 LEU A C 1
ATOM 741 O O . LEU A 1 90 ? -2.300 2.946 18.000 1.00 87.88 90 LEU A O 1
ATOM 745 N N . ARG A 1 91 ? -0.343 3.432 19.003 1.00 91.06 91 ARG A N 1
ATOM 746 C CA . ARG A 1 91 ? 0.326 3.948 17.807 1.00 91.06 91 ARG A CA 1
ATOM 747 C C . ARG A 1 91 ? 1.366 2.963 17.299 1.00 91.06 91 ARG A C 1
ATOM 749 O O . ARG A 1 91 ? 2.130 2.422 18.097 1.00 91.06 91 ARG A O 1
ATOM 756 N N . THR A 1 92 ? 1.429 2.765 15.987 1.00 88.88 92 THR A N 1
ATOM 757 C CA . THR A 1 92 ? 2.478 1.955 15.354 1.00 88.88 92 THR A CA 1
ATOM 758 C C . THR A 1 92 ? 3.019 2.630 14.112 1.00 88.88 92 THR A C 1
ATOM 760 O O . THR A 1 92 ? 2.287 3.302 13.392 1.00 88.88 92 THR A O 1
ATOM 763 N N . GLU A 1 93 ? 4.277 2.358 13.808 1.00 92.50 93 GLU A N 1
ATOM 764 C CA . GLU A 1 93 ? 4.869 2.672 12.517 1.00 92.50 93 GLU A CA 1
ATOM 765 C C . GLU A 1 93 ? 4.779 1.431 11.620 1.00 92.50 93 GLU A C 1
ATOM 767 O O . GLU A 1 93 ? 5.118 0.329 12.050 1.00 92.50 93 GLU A O 1
ATOM 772 N N . GLN A 1 94 ? 4.260 1.589 10.404 1.00 89.56 94 GLN A N 1
ATOM 773 C CA . GLN A 1 94 ? 3.998 0.491 9.479 1.00 89.56 94 GLN A CA 1
ATOM 774 C C . GLN A 1 94 ? 4.523 0.833 8.088 1.00 89.56 94 GLN A C 1
ATOM 776 O O . GLN A 1 94 ? 4.132 1.839 7.493 1.00 89.56 94 GLN A O 1
ATOM 781 N N . ASP A 1 95 ? 5.359 -0.044 7.540 1.00 91.62 95 ASP A N 1
ATOM 782 C CA . ASP A 1 95 ? 5.776 0.042 6.144 1.00 91.62 95 ASP A CA 1
ATOM 783 C C . ASP A 1 95 ? 4.634 -0.444 5.227 1.00 91.62 95 ASP A C 1
ATOM 785 O O . ASP A 1 95 ? 4.015 -1.486 5.474 1.00 91.62 95 ASP A O 1
ATOM 789 N N . LEU A 1 96 ? 4.349 0.319 4.169 1.00 91.94 96 LEU A N 1
ATOM 790 C CA . LEU A 1 96 ? 3.350 0.038 3.137 1.00 91.94 96 LEU A CA 1
ATOM 791 C C . LEU A 1 96 ? 4.039 -0.041 1.770 1.00 91.94 96 LEU A C 1
ATOM 793 O O . LEU A 1 96 ? 4.758 0.871 1.370 1.00 91.94 96 LEU A O 1
ATOM 797 N N . TYR A 1 97 ? 3.755 -1.102 1.016 1.00 90.81 97 TYR A N 1
ATOM 798 C CA . TYR A 1 97 ? 4.309 -1.315 -0.319 1.00 90.81 97 TYR A CA 1
ATOM 799 C C . TYR A 1 97 ? 3.211 -1.284 -1.380 1.00 90.81 97 TYR A C 1
ATOM 801 O O . TYR A 1 97 ? 2.194 -1.965 -1.255 1.00 90.81 97 TYR A O 1
ATOM 809 N N . VAL A 1 98 ? 3.443 -0.539 -2.457 1.00 89.62 98 VAL A N 1
ATOM 810 C CA . VAL A 1 98 ? 2.571 -0.488 -3.637 1.00 89.62 98 VAL A CA 1
ATOM 811 C C . VAL A 1 98 ? 3.334 -1.058 -4.820 1.00 89.62 98 VAL A C 1
ATOM 813 O O . VAL A 1 98 ? 4.392 -0.542 -5.157 1.00 89.62 98 VAL A O 1
ATOM 816 N N . ARG A 1 99 ? 2.817 -2.115 -5.454 1.00 88.75 99 ARG A N 1
ATOM 817 C CA . ARG A 1 99 ? 3.431 -2.780 -6.618 1.00 88.75 99 ARG A CA 1
ATOM 818 C C . ARG A 1 99 ? 2.361 -3.094 -7.660 1.00 88.75 99 ARG A C 1
ATOM 820 O O . ARG A 1 99 ? 1.210 -3.330 -7.296 1.00 88.75 99 ARG A O 1
ATOM 827 N N . LEU A 1 100 ? 2.736 -3.135 -8.937 1.00 83.25 100 LEU A N 1
ATOM 828 C CA . LEU A 1 100 ? 1.848 -3.624 -9.996 1.00 83.25 100 LEU A CA 1
ATOM 829 C C . LEU A 1 100 ? 2.069 -5.118 -10.237 1.00 83.25 100 LEU A C 1
ATOM 831 O O . LEU A 1 100 ? 3.206 -5.572 -10.352 1.00 83.25 100 LEU A O 1
ATOM 835 N N . ILE A 1 101 ? 0.981 -5.869 -10.354 1.00 81.00 101 ILE A N 1
ATOM 836 C CA . ILE A 1 101 ? 1.003 -7.305 -10.647 1.00 81.00 101 ILE A CA 1
ATOM 837 C C . ILE A 1 101 ? 0.277 -7.581 -11.958 1.00 81.00 101 ILE A C 1
ATOM 839 O O . ILE A 1 101 ? -0.644 -6.846 -12.325 1.00 81.00 101 ILE A O 1
ATOM 843 N N . ASP A 1 102 ? 0.674 -8.644 -12.653 1.00 78.31 102 ASP A N 1
ATOM 844 C CA . ASP A 1 102 ? -0.079 -9.109 -13.811 1.00 78.31 102 ASP A CA 1
ATOM 845 C C . ASP A 1 102 ? -1.426 -9.723 -13.379 1.00 78.31 102 ASP A C 1
ATOM 847 O O . ASP A 1 102 ? -1.534 -10.510 -12.435 1.00 78.31 102 ASP A O 1
ATOM 851 N N . SER A 1 103 ? -2.484 -9.331 -14.087 1.00 73.50 103 SER A N 1
ATOM 852 C CA . SER A 1 103 ? -3.863 -9.709 -13.779 1.00 73.50 103 SER A CA 1
ATOM 853 C C . SER A 1 103 ? -4.167 -11.184 -14.063 1.00 73.50 103 SER A C 1
ATOM 855 O O . SER A 1 103 ? -4.992 -11.772 -13.351 1.00 73.50 103 SER A O 1
ATOM 857 N N . MET A 1 104 ? -3.496 -11.765 -15.067 1.00 70.19 104 MET A N 1
ATOM 858 C CA . MET A 1 104 ? -3.782 -13.097 -15.606 1.00 70.19 104 MET A CA 1
ATOM 859 C C . MET A 1 104 ? -2.976 -14.192 -14.916 1.00 70.19 104 MET A C 1
ATOM 861 O O . MET A 1 104 ? -3.534 -15.230 -14.565 1.00 70.19 104 MET A O 1
ATOM 865 N N . SER A 1 105 ? -1.679 -13.973 -14.698 1.00 57.97 105 SER A N 1
ATOM 866 C CA . SER A 1 105 ? -0.803 -15.020 -14.167 1.00 57.97 105 SER A CA 1
ATOM 867 C C . SER A 1 105 ? -1.022 -15.312 -12.684 1.00 57.97 105 SER A C 1
ATOM 869 O O . SER A 1 105 ? -0.672 -16.410 -12.259 1.00 57.97 105 SER A O 1
ATOM 871 N N . LYS A 1 106 ? -1.587 -14.381 -11.889 1.00 54.00 106 LYS A N 1
ATOM 872 C CA . LYS A 1 106 ? -1.766 -14.458 -10.411 1.00 54.00 106 LYS A CA 1
ATOM 873 C C . LYS A 1 106 ? -0.512 -14.863 -9.616 1.00 54.00 106 LYS A C 1
ATOM 875 O O . LYS A 1 106 ? -0.547 -14.898 -8.389 1.00 54.00 106 LYS A O 1
ATOM 880 N N . GLN A 1 107 ? 0.595 -15.147 -10.290 1.00 45.34 107 GLN A N 1
ATOM 881 C CA . GLN A 1 107 ? 1.909 -15.291 -9.724 1.00 45.34 107 GLN A CA 1
ATOM 882 C C . GLN A 1 107 ? 2.318 -13.908 -9.240 1.00 45.34 107 GLN A C 1
ATOM 884 O O . GLN A 1 107 ? 2.107 -12.904 -9.916 1.00 45.34 107 GLN A O 1
ATOM 889 N N . LEU A 1 108 ? 2.945 -13.867 -8.069 1.00 50.91 108 LEU A N 1
ATOM 890 C CA . LEU A 1 108 ? 3.623 -12.699 -7.502 1.00 50.91 108 LEU A CA 1
ATOM 891 C C . LEU A 1 108 ? 4.822 -12.228 -8.361 1.00 50.91 108 LEU A C 1
ATOM 893 O O . LEU A 1 108 ? 5.739 -11.592 -7.847 1.00 50.91 108 LEU A O 1
ATOM 897 N N . LEU A 1 109 ? 4.824 -12.534 -9.663 1.00 52.25 109 LEU A N 1
ATOM 898 C CA . LEU A 1 109 ? 5.675 -11.917 -10.663 1.00 52.25 109 LEU A CA 1
ATOM 899 C C . LEU A 1 109 ? 5.183 -10.482 -10.826 1.00 52.25 109 LEU A C 1
ATOM 901 O O . LEU A 1 109 ? 4.233 -10.177 -11.550 1.00 52.25 109 LEU A O 1
ATOM 905 N N . ALA A 1 110 ? 5.799 -9.596 -10.050 1.00 59.03 110 ALA A N 1
ATOM 906 C CA . ALA A 1 110 ? 5.656 -8.170 -10.248 1.00 59.03 110 ALA A CA 1
ATOM 907 C C . ALA A 1 110 ? 6.032 -7.852 -11.702 1.00 59.03 110 ALA A C 1
ATOM 909 O O . ALA A 1 110 ? 7.007 -8.391 -12.223 1.00 59.03 110 ALA A O 1
ATOM 910 N N . ILE A 1 111 ? 5.253 -6.984 -12.354 1.00 71.75 111 ILE A N 1
ATOM 911 C CA . ILE A 1 111 ? 5.550 -6.529 -13.717 1.00 71.75 111 ILE A CA 1
ATOM 912 C C . ILE A 1 111 ? 7.007 -6.053 -13.764 1.00 71.75 111 ILE A C 1
ATOM 914 O O . ILE A 1 111 ? 7.413 -5.277 -12.898 1.00 71.75 111 ILE A O 1
ATOM 918 N N . ILE A 1 112 ? 7.782 -6.528 -14.736 1.00 75.12 112 ILE A N 1
ATOM 919 C CA . ILE A 1 112 ? 9.184 -6.144 -14.910 1.00 75.12 112 ILE A CA 1
ATOM 920 C C . ILE A 1 112 ? 9.235 -4.874 -15.760 1.00 75.12 112 ILE A C 1
ATOM 922 O O . ILE A 1 112 ? 8.514 -4.741 -16.750 1.00 75.12 112 ILE A O 1
ATOM 926 N N . TYR A 1 113 ? 10.087 -3.924 -15.383 1.00 75.12 113 TYR A N 1
ATOM 927 C CA . TYR A 1 113 ? 10.388 -2.798 -16.257 1.00 75.12 113 TYR A CA 1
ATOM 928 C C . TYR A 1 113 ? 11.261 -3.253 -17.440 1.00 75.12 113 TYR A C 1
ATOM 930 O O . TYR A 1 113 ? 12.442 -3.543 -17.272 1.00 75.12 113 TYR A O 1
ATOM 938 N N . GLU A 1 114 ? 10.698 -3.265 -18.649 1.00 74.19 114 GLU A N 1
ATOM 939 C CA . GLU A 1 114 ? 11.407 -3.644 -19.888 1.00 74.19 114 GLU A CA 1
ATOM 940 C C . GLU A 1 114 ? 11.839 -2.436 -20.744 1.00 74.19 114 GLU A C 1
ATOM 942 O O . GLU A 1 114 ? 12.239 -2.574 -21.901 1.00 74.19 114 GLU A O 1
ATOM 947 N N . GLY A 1 115 ? 11.728 -1.214 -20.216 1.00 71.75 115 GLY A N 1
ATOM 948 C CA . GLY A 1 115 ? 12.089 -0.009 -20.960 1.00 71.75 115 GLY A CA 1
ATOM 949 C C . GLY A 1 115 ? 13.600 0.177 -21.125 1.00 71.75 115 GLY A C 1
ATOM 950 O O . GLY A 1 115 ? 14.401 -0.243 -20.296 1.00 71.75 115 GLY A O 1
ATOM 951 N N . GLN A 1 116 ? 13.987 0.864 -22.200 1.00 66.00 116 GLN A N 1
ATOM 952 C CA . GLN A 1 116 ? 15.354 1.338 -22.413 1.00 66.00 116 GLN A CA 1
ATOM 953 C C . GLN A 1 116 ? 15.373 2.862 -22.256 1.00 66.00 116 GLN A C 1
ATOM 955 O O . GLN A 1 116 ? 15.283 3.595 -23.241 1.00 66.00 116 GLN A O 1
ATOM 960 N N . ASP A 1 117 ? 15.435 3.342 -21.012 1.00 77.81 117 ASP A N 1
ATOM 961 C CA . ASP A 1 117 ? 15.662 4.760 -20.718 1.00 77.81 117 ASP A CA 1
ATOM 962 C C . ASP A 1 117 ? 17.154 5.009 -20.463 1.00 77.81 117 ASP A C 1
ATOM 964 O O . ASP A 1 117 ? 17.862 4.178 -19.891 1.00 77.81 117 ASP A O 1
ATOM 968 N N . LYS A 1 118 ? 17.647 6.163 -20.917 1.00 79.00 118 LYS A N 1
ATOM 969 C CA . LYS A 1 118 ? 19.030 6.584 -20.670 1.00 79.00 118 LYS A CA 1
ATOM 970 C C . LYS A 1 118 ? 19.223 7.035 -19.225 1.00 79.00 118 LYS A C 1
ATOM 972 O O . LYS A 1 118 ? 20.346 6.988 -18.730 1.00 79.00 118 LYS A O 1
ATOM 977 N N . ASN A 1 119 ? 18.158 7.495 -18.569 1.00 76.12 119 ASN A N 1
ATOM 978 C CA . ASN A 1 119 ? 18.187 7.879 -17.171 1.00 76.12 119 ASN A CA 1
ATOM 979 C C . ASN A 1 119 ? 17.812 6.676 -16.282 1.00 76.12 119 ASN A C 1
ATOM 981 O O . ASN A 1 119 ? 16.651 6.260 -16.291 1.00 76.12 119 ASN A O 1
ATOM 985 N N . PRO A 1 120 ? 18.739 6.148 -15.461 1.00 79.06 120 PRO A N 1
ATOM 986 C CA . PRO A 1 120 ? 18.451 5.025 -14.571 1.00 79.06 120 PRO A CA 1
ATOM 987 C C . PRO A 1 120 ? 17.354 5.327 -13.538 1.00 79.06 120 PRO A C 1
ATOM 989 O O . PRO A 1 120 ? 16.684 4.402 -13.088 1.00 79.06 120 PRO A O 1
ATOM 992 N N . GLU A 1 121 ? 17.108 6.595 -13.189 1.00 78.75 121 GLU A N 1
ATOM 993 C CA . GLU A 1 121 ? 16.022 6.971 -12.271 1.00 78.75 121 GLU A CA 1
ATOM 994 C C . GLU A 1 121 ? 14.623 6.854 -12.902 1.00 78.75 121 GLU A C 1
ATOM 996 O O . GLU A 1 121 ? 13.613 6.800 -12.200 1.00 78.75 121 GLU A O 1
ATOM 1001 N N . MET A 1 122 ? 14.550 6.754 -14.227 1.00 76.56 122 MET A N 1
ATOM 1002 C CA . MET A 1 122 ? 13.300 6.553 -14.964 1.00 76.56 122 MET A CA 1
ATOM 1003 C C . MET A 1 122 ? 13.033 5.071 -15.256 1.00 76.56 122 MET A C 1
ATOM 1005 O O . MET A 1 122 ? 11.957 4.718 -15.743 1.00 76.56 122 MET A O 1
ATOM 1009 N N . CYS A 1 123 ? 13.989 4.191 -14.937 1.00 85.06 123 CYS A N 1
ATOM 1010 C CA . CYS A 1 123 ? 13.934 2.762 -15.232 1.00 85.06 123 CYS A CA 1
ATOM 1011 C C . CYS A 1 123 ? 13.090 1.966 -14.221 1.00 85.06 123 CYS A C 1
ATOM 1013 O O . CYS A 1 123 ? 13.563 0.980 -13.648 1.00 85.06 123 CYS A O 1
ATOM 1015 N N . ARG A 1 124 ? 11.853 2.414 -13.973 1.00 88.69 124 ARG A N 1
ATOM 1016 C CA . ARG A 1 124 ? 10.935 1.858 -12.966 1.00 88.69 124 ARG A CA 1
ATOM 1017 C C . ARG A 1 124 ? 9.529 1.692 -13.518 1.00 88.69 124 ARG A C 1
ATOM 1019 O O . ARG A 1 124 ? 9.087 2.473 -14.356 1.00 88.69 124 ARG A O 1
ATOM 1026 N N . VAL A 1 125 ? 8.799 0.706 -13.000 1.00 86.25 125 VAL A N 1
ATOM 1027 C CA . VAL A 1 125 ? 7.383 0.493 -13.348 1.00 86.25 125 VAL A CA 1
ATOM 1028 C C . VAL A 1 125 ? 6.488 1.572 -12.742 1.00 86.25 125 VAL A C 1
ATOM 1030 O O . VAL A 1 125 ? 5.551 2.032 -13.393 1.00 86.25 125 VAL A O 1
ATOM 1033 N N . LEU A 1 126 ? 6.780 1.984 -11.507 1.00 89.56 126 LEU A N 1
ATOM 1034 C CA . LEU A 1 126 ? 6.065 3.037 -10.793 1.00 89.56 126 LEU A CA 1
ATOM 1035 C C . LEU A 1 126 ? 7.012 4.197 -10.484 1.00 89.56 126 LEU A C 1
ATOM 1037 O O . LEU A 1 126 ? 8.129 3.979 -10.020 1.00 89.56 126 LEU A O 1
ATOM 1041 N N . LEU A 1 127 ? 6.543 5.423 -10.712 1.00 89.56 127 LEU A N 1
ATOM 1042 C CA . LEU A 1 127 ? 7.270 6.659 -10.422 1.00 89.56 127 LEU A CA 1
ATOM 1043 C C . LEU A 1 127 ? 6.407 7.637 -9.623 1.00 89.56 127 LEU A C 1
ATOM 1045 O O . LEU A 1 127 ? 5.180 7.659 -9.746 1.00 89.56 127 LEU A O 1
ATOM 1049 N N . THR A 1 128 ? 7.068 8.483 -8.840 1.00 91.06 128 THR A N 1
ATOM 1050 C CA . THR A 1 128 ? 6.462 9.645 -8.181 1.00 91.06 128 THR A CA 1
ATOM 1051 C C . THR A 1 128 ? 6.773 10.920 -8.963 1.00 91.06 128 THR A C 1
ATOM 1053 O O . THR A 1 128 ? 7.643 10.940 -9.834 1.00 91.06 128 THR A O 1
ATOM 1056 N N . HIS A 1 129 ? 6.058 12.009 -8.685 1.00 88.69 129 HIS A N 1
ATOM 1057 C CA . HIS A 1 129 ? 6.322 13.280 -9.359 1.00 88.69 129 HIS A CA 1
ATOM 1058 C C . HIS A 1 129 ? 7.711 13.834 -9.030 1.00 88.69 129 HIS A C 1
ATOM 1060 O O . HIS A 1 129 ? 8.406 14.326 -9.919 1.00 88.69 129 HIS A O 1
ATOM 1066 N N . GLU A 1 130 ? 8.120 13.745 -7.764 1.00 88.19 130 GLU A N 1
ATOM 1067 C CA . GLU A 1 130 ? 9.315 14.437 -7.283 1.00 88.19 130 GLU A CA 1
ATOM 1068 C C . GLU A 1 130 ? 10.604 13.927 -7.932 1.00 88.19 130 GLU A C 1
ATOM 1070 O O . GLU A 1 130 ? 11.465 14.746 -8.229 1.00 88.19 130 GLU A O 1
ATOM 1075 N N . ILE A 1 131 ? 10.706 12.626 -8.243 1.00 87.12 131 ILE A N 1
ATOM 1076 C CA . ILE A 1 131 ? 11.889 12.059 -8.918 1.00 87.12 131 ILE A CA 1
ATOM 1077 C C . ILE A 1 131 ? 11.989 12.476 -10.393 1.00 87.12 131 ILE A C 1
ATOM 1079 O O . ILE A 1 131 ? 13.071 12.518 -10.966 1.00 87.12 131 ILE A O 1
ATOM 1083 N N . MET A 1 132 ? 10.862 12.811 -11.024 1.00 84.50 132 MET A N 1
ATOM 1084 C CA . MET A 1 132 ? 10.827 13.218 -12.433 1.00 84.50 132 MET A CA 1
ATOM 1085 C C . MET A 1 132 ? 10.898 14.736 -12.615 1.00 84.50 132 MET A C 1
ATOM 1087 O O . MET A 1 132 ? 11.081 15.229 -13.729 1.00 84.50 132 MET A O 1
ATOM 1091 N N . CYS A 1 133 ? 10.688 15.500 -11.545 1.00 85.88 133 CYS A N 1
ATOM 1092 C CA . CYS A 1 133 ? 10.569 16.944 -11.615 1.00 85.88 133 CYS A CA 1
ATOM 1093 C C . CYS A 1 133 ? 11.879 17.618 -11.218 1.00 85.88 133 CYS A C 1
ATOM 1095 O O . CYS A 1 133 ? 12.235 17.663 -10.044 1.00 85.88 133 CYS A O 1
ATOM 1097 N N . SER A 1 134 ? 12.535 18.268 -12.181 1.00 88.25 134 SER A N 1
ATOM 1098 C CA . SER A 1 134 ? 13.766 19.031 -11.936 1.00 88.25 134 SER A CA 1
ATOM 1099 C C . SER A 1 134 ? 13.628 20.066 -10.812 1.00 88.25 134 SER A C 1
ATOM 1101 O O . SER A 1 134 ? 14.538 20.231 -10.006 1.00 88.25 134 SER A O 1
ATOM 1103 N N . ARG A 1 135 ? 12.469 20.732 -10.697 1.00 90.00 135 ARG A N 1
ATOM 1104 C CA . ARG A 1 135 ? 12.210 21.692 -9.610 1.00 90.00 135 ARG A CA 1
ATOM 1105 C C . ARG A 1 135 ? 12.165 21.019 -8.239 1.00 90.00 135 ARG A C 1
ATOM 1107 O O . ARG A 1 135 ? 12.680 21.592 -7.283 1.00 90.00 135 ARG A O 1
ATOM 1114 N N . CYS A 1 136 ? 11.558 19.836 -8.141 1.00 88.81 136 CYS A N 1
ATOM 1115 C CA . CYS A 1 136 ? 11.498 19.075 -6.895 1.00 88.81 136 CYS A CA 1
ATOM 1116 C C . CYS A 1 136 ? 12.880 18.545 -6.503 1.00 88.81 136 CYS A C 1
ATOM 1118 O O . CYS A 1 136 ? 13.253 18.683 -5.339 1.00 88.81 136 CYS A O 1
ATOM 1120 N N . CYS A 1 137 ? 13.664 18.046 -7.465 1.00 86.88 137 CYS A N 1
ATOM 1121 C CA . CYS A 1 137 ? 15.051 17.632 -7.236 1.00 86.88 137 CYS A CA 1
ATOM 1122 C C . CYS A 1 137 ? 15.910 18.786 -6.687 1.00 86.88 137 CYS A C 1
ATOM 1124 O O . CYS A 1 137 ? 16.677 18.599 -5.745 1.00 86.88 137 CYS A O 1
ATOM 1126 N N . ASP A 1 138 ? 15.700 20.002 -7.197 1.00 90.25 138 ASP A N 1
ATOM 1127 C CA . ASP A 1 138 ? 16.357 21.228 -6.722 1.00 90.25 138 ASP A CA 1
ATOM 1128 C C . ASP A 1 138 ? 15.787 21.772 -5.395 1.00 90.25 138 ASP A C 1
ATOM 1130 O O . ASP A 1 138 ? 16.198 22.843 -4.940 1.00 90.25 138 ASP A O 1
ATOM 1134 N N . LYS A 1 139 ? 14.806 21.093 -4.783 1.00 89.00 139 LYS A N 1
ATOM 1135 C CA . LYS A 1 139 ? 14.073 21.543 -3.583 1.00 89.00 139 LYS A CA 1
ATOM 1136 C C . LYS A 1 139 ? 13.426 22.927 -3.738 1.00 89.00 139 LYS A C 1
ATOM 1138 O O . LYS A 1 139 ? 13.246 23.659 -2.765 1.00 89.00 139 LYS A O 1
ATOM 1143 N N . LYS A 1 140 ? 13.055 23.289 -4.966 1.00 90.38 140 LYS A N 1
ATOM 1144 C CA . LYS A 1 140 ? 12.314 24.516 -5.284 1.00 90.38 140 LYS A CA 1
ATOM 1145 C C . LYS A 1 140 ? 10.810 24.270 -5.166 1.00 90.38 140 LYS A C 1
ATOM 1147 O O . LYS A 1 140 ? 10.338 23.134 -5.234 1.00 90.38 140 LYS A O 1
ATOM 1152 N N . SER A 1 141 ? 10.037 25.347 -5.027 1.00 88.25 141 SER A N 1
ATOM 1153 C CA . SER A 1 141 ? 8.576 25.260 -5.067 1.00 88.25 141 SER A CA 1
ATOM 1154 C C . SER A 1 141 ? 8.099 24.727 -6.427 1.00 88.25 141 SER A C 1
ATOM 1156 O O . SER A 1 141 ? 8.583 25.126 -7.493 1.00 88.25 141 SER A O 1
ATOM 1158 N N . CYS A 1 142 ? 7.146 23.796 -6.388 1.00 89.06 142 CYS A N 1
ATOM 1159 C CA . CYS A 1 142 ? 6.586 23.143 -7.566 1.00 89.06 142 CYS A CA 1
ATOM 1160 C C . CYS A 1 142 ? 5.066 23.033 -7.412 1.00 89.06 142 CYS A C 1
ATOM 1162 O O . CYS A 1 142 ? 4.596 22.393 -6.478 1.00 89.06 142 CYS A O 1
ATOM 1164 N N . GLY A 1 143 ? 4.302 23.638 -8.328 1.00 87.19 143 GLY A N 1
ATOM 1165 C CA . GLY A 1 143 ? 2.834 23.571 -8.302 1.00 87.19 143 GLY A CA 1
ATOM 1166 C C . GLY A 1 143 ? 2.311 22.142 -8.457 1.00 87.19 143 GLY A C 1
ATOM 1167 O O . GLY A 1 143 ? 1.448 21.718 -7.701 1.00 87.19 143 GLY A O 1
ATOM 1168 N N . ASN A 1 144 ? 2.928 21.356 -9.341 1.00 84.69 144 ASN A N 1
ATOM 1169 C CA . ASN A 1 144 ? 2.543 19.963 -9.584 1.00 84.69 144 ASN A CA 1
ATOM 1170 C C . ASN A 1 144 ? 2.793 19.059 -8.367 1.00 84.69 144 ASN A C 1
ATOM 1172 O O . ASN A 1 144 ? 2.112 18.053 -8.204 1.00 84.69 144 ASN A O 1
ATOM 1176 N N . ARG A 1 145 ? 3.726 19.421 -7.474 1.00 85.81 145 ARG A N 1
ATOM 1177 C CA . ARG A 1 145 ? 3.922 18.708 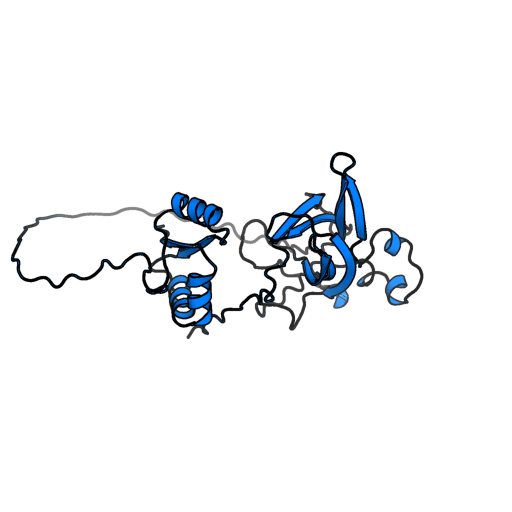-6.203 1.00 85.81 145 ARG A CA 1
ATOM 1178 C C . ARG A 1 145 ? 2.708 18.845 -5.283 1.00 85.81 145 ARG A C 1
ATOM 1180 O O . ARG A 1 145 ? 2.425 17.922 -4.534 1.00 85.81 145 ARG A O 1
ATOM 1187 N N . ASN A 1 146 ? 1.987 19.963 -5.356 1.00 83.00 146 ASN A N 1
ATOM 1188 C CA . ASN A 1 146 ? 0.779 20.165 -4.557 1.00 83.00 146 ASN A CA 1
ATOM 1189 C C . ASN A 1 146 ? -0.391 19.312 -5.071 1.00 83.00 146 ASN A C 1
ATOM 1191 O O . ASN A 1 146 ? -1.245 18.917 -4.287 1.00 83.00 146 ASN A O 1
ATOM 1195 N N . GLU A 1 147 ? -0.431 19.025 -6.376 1.00 82.50 147 GLU A N 1
ATOM 1196 C CA . GLU A 1 147 ? -1.476 18.199 -6.997 1.00 82.50 147 GLU A CA 1
ATOM 1197 C C . GLU A 1 147 ? -1.163 16.699 -6.911 1.00 82.50 147 GLU A C 1
ATOM 1199 O O . GLU A 1 147 ? -2.041 15.881 -6.641 1.00 82.50 147 GLU A O 1
ATOM 1204 N N . THR A 1 148 ? 0.100 16.330 -7.130 1.00 86.38 148 THR A N 1
ATOM 1205 C CA . THR A 1 148 ? 0.583 14.945 -7.119 1.00 86.38 148 THR A CA 1
ATOM 1206 C C . THR A 1 148 ? 1.808 14.815 -6.209 1.00 86.38 148 THR A C 1
ATOM 1208 O O . THR A 1 148 ? 2.926 14.661 -6.714 1.00 86.38 148 THR A O 1
ATOM 1211 N N . PRO A 1 149 ? 1.638 14.920 -4.879 1.00 90.06 149 PRO A N 1
ATOM 1212 C CA . PRO A 1 149 ? 2.741 14.742 -3.942 1.00 90.06 149 PRO A CA 1
ATOM 1213 C C . PRO A 1 149 ? 3.248 13.296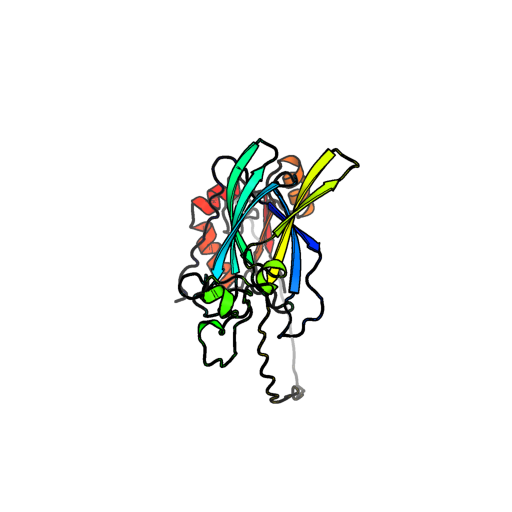 -3.960 1.00 90.06 149 PRO A C 1
ATOM 1215 O O . PRO A 1 149 ? 2.495 12.364 -4.255 1.00 90.06 149 PRO A O 1
ATOM 1218 N N . SER A 1 150 ? 4.534 13.105 -3.643 1.00 91.50 150 SER A N 1
ATOM 1219 C CA . SER A 1 150 ? 5.084 11.761 -3.417 1.00 91.50 150 SER A CA 1
ATOM 1220 C C . SER A 1 150 ? 4.530 11.147 -2.137 1.00 91.50 150 SER A C 1
ATOM 1222 O O . SER A 1 150 ? 4.216 9.959 -2.122 1.00 91.50 150 SER A O 1
ATOM 1224 N N . ASP A 1 151 ? 4.403 11.952 -1.079 1.00 91.19 151 ASP A N 1
ATOM 1225 C CA . ASP A 1 151 ? 3.811 11.523 0.183 1.00 91.19 151 ASP A CA 1
ATOM 1226 C C . ASP A 1 151 ? 2.299 11.303 -0.002 1.00 91.19 151 ASP A C 1
ATOM 1228 O O . ASP A 1 151 ? 1.613 12.183 -0.534 1.00 91.19 151 ASP A O 1
ATOM 1232 N N . PRO A 1 152 ? 1.753 10.150 0.424 1.00 92.31 152 PRO A N 1
ATOM 1233 C CA . PRO A 1 152 ? 0.318 9.907 0.373 1.00 92.31 152 PRO A CA 1
ATOM 1234 C C . PRO A 1 152 ? -0.471 10.969 1.145 1.00 92.31 152 PRO A C 1
ATOM 1236 O O . PRO A 1 152 ? -0.112 11.318 2.268 1.00 92.31 152 PRO A O 1
ATOM 1239 N N . VAL A 1 153 ? -1.580 11.447 0.587 1.00 90.12 153 VAL A N 1
ATOM 1240 C CA . VAL A 1 153 ? -2.420 12.465 1.233 1.00 90.12 153 VAL A CA 1
ATOM 1241 C C . VAL A 1 153 ? -3.433 11.784 2.149 1.00 90.12 153 VAL A C 1
ATOM 1243 O O . VAL A 1 153 ? -4.190 10.921 1.699 1.00 90.12 153 VAL A O 1
ATOM 1246 N N . ILE A 1 154 ? -3.458 12.183 3.421 1.00 90.69 154 ILE A N 1
ATOM 1247 C CA . ILE A 1 154 ? -4.479 11.760 4.385 1.00 90.69 154 ILE A CA 1
ATOM 1248 C C . ILE A 1 154 ? -5.750 12.573 4.119 1.00 90.69 154 ILE A C 1
ATOM 1250 O O . ILE A 1 154 ? -5.714 13.800 4.053 1.00 90.69 154 ILE A O 1
ATOM 1254 N N . ILE A 1 155 ? -6.868 11.882 3.927 1.00 85.81 155 ILE A N 1
ATOM 1255 C CA . ILE A 1 155 ? -8.189 12.463 3.705 1.00 85.81 155 ILE A CA 1
ATOM 1256 C C . ILE A 1 155 ? -9.095 11.967 4.825 1.00 85.81 155 ILE A C 1
ATOM 1258 O O . ILE A 1 155 ? -9.536 10.813 4.803 1.00 85.81 155 ILE A O 1
ATOM 1262 N N . ASP A 1 156 ? -9.400 12.843 5.774 1.00 75.12 156 ASP A N 1
ATOM 1263 C CA . ASP A 1 156 ? -10.358 12.545 6.831 1.00 75.12 156 ASP A CA 1
ATOM 1264 C C . ASP A 1 156 ? -11.782 12.682 6.295 1.00 75.12 156 ASP A C 1
ATOM 1266 O O . ASP A 1 156 ? -12.185 13.724 5.772 1.00 75.12 156 ASP A O 1
ATOM 1270 N N . ARG A 1 157 ? -12.554 11.601 6.402 1.00 57.47 157 ARG A N 1
ATOM 1271 C CA . ARG A 1 157 ? -13.995 11.613 6.168 1.00 57.47 157 ARG A CA 1
ATOM 1272 C C . ARG A 1 157 ? -14.696 11.466 7.510 1.00 57.47 157 ARG A C 1
ATOM 1274 O O . ARG A 1 157 ? -14.603 10.426 8.165 1.00 57.47 157 ARG A O 1
ATOM 1281 N N . SER A 1 158 ? -15.403 12.512 7.917 1.00 50.12 158 SER A N 1
ATOM 1282 C CA . SER A 1 158 ? -16.412 12.428 8.965 1.00 50.12 158 SER A CA 1
ATOM 1283 C C . SER A 1 158 ? -17.648 11.737 8.384 1.00 50.12 158 SER A C 1
ATOM 1285 O O . SER A 1 158 ? -18.397 12.336 7.616 1.00 50.12 158 SER A O 1
ATOM 1287 N N . ASP A 1 159 ? -17.854 10.458 8.709 1.00 44.50 159 ASP A N 1
ATOM 1288 C CA . ASP A 1 159 ? -19.145 9.809 8.462 1.00 44.50 159 ASP A CA 1
ATOM 1289 C C . ASP A 1 159 ? -20.137 10.310 9.537 1.00 44.50 159 ASP A C 1
ATOM 1291 O O . ASP A 1 159 ? -20.211 9.772 10.648 1.00 44.50 159 ASP A O 1
ATOM 1295 N N . ASP A 1 160 ? -20.910 11.349 9.196 1.00 42.06 160 ASP A N 1
ATOM 1296 C CA . ASP A 1 160 ? -21.881 12.047 10.068 1.00 42.06 160 ASP A CA 1
ATOM 1297 C C . ASP A 1 160 ? -22.999 11.146 10.638 1.00 42.06 160 ASP A C 1
ATOM 1299 O O . ASP A 1 160 ? -23.752 11.557 11.519 1.00 42.06 160 ASP A O 1
ATOM 1303 N N . ALA A 1 161 ? -23.120 9.899 10.173 1.00 41.00 161 ALA A N 1
ATOM 1304 C CA . ALA A 1 161 ? -24.166 8.976 10.611 1.00 41.00 161 ALA A CA 1
ATOM 1305 C C . ALA A 1 161 ? -23.814 8.163 11.876 1.00 41.00 161 ALA A C 1
ATOM 1307 O O . ALA A 1 161 ? -24.722 7.627 12.509 1.00 41.00 161 ALA A O 1
ATOM 1308 N N . ILE A 1 162 ? -22.526 8.022 12.236 1.00 47.22 162 ILE A N 1
ATOM 1309 C CA . ILE A 1 162 ? -22.080 7.142 13.347 1.00 47.22 162 ILE A CA 1
ATOM 1310 C C . ILE A 1 162 ? -21.013 7.809 14.245 1.00 47.22 162 ILE A C 1
ATOM 1312 O O . ILE A 1 162 ? -20.698 7.293 15.314 1.00 47.22 162 ILE A O 1
ATOM 1316 N N . GLY A 1 163 ? -20.464 8.971 13.867 1.00 40.94 163 GLY A N 1
ATOM 1317 C CA . GLY A 1 163 ? -19.451 9.666 14.677 1.00 40.94 163 GLY A CA 1
ATOM 1318 C C . GLY A 1 163 ? -18.082 8.970 14.704 1.00 40.94 163 GLY A C 1
ATOM 1319 O O . GLY A 1 163 ? -17.282 9.220 15.601 1.00 40.94 163 GLY A O 1
ATOM 1320 N N . ILE A 1 164 ? -17.802 8.094 13.732 1.00 43.72 164 ILE A N 1
ATOM 1321 C CA . ILE A 1 164 ? -16.507 7.421 13.572 1.00 43.72 164 ILE A CA 1
ATOM 1322 C C . ILE A 1 164 ? -15.692 8.198 12.531 1.00 43.72 164 ILE A C 1
ATOM 1324 O O . ILE A 1 164 ? -16.091 8.269 11.368 1.00 43.72 164 ILE A O 1
ATOM 1328 N N . MET A 1 165 ? -14.547 8.760 12.933 1.00 45.94 165 MET A N 1
ATOM 1329 C CA . MET A 1 165 ? -13.564 9.313 11.995 1.00 45.94 165 MET A CA 1
ATOM 1330 C C . MET A 1 165 ? -12.974 8.174 11.159 1.00 45.94 165 MET A C 1
ATOM 1332 O O . MET A 1 165 ? -12.452 7.198 11.699 1.00 45.94 165 MET A O 1
ATOM 1336 N N . ARG A 1 166 ? -13.073 8.281 9.832 1.00 55.19 166 ARG A N 1
ATOM 1337 C CA . ARG A 1 166 ? -12.405 7.373 8.896 1.00 55.19 166 ARG A CA 1
ATOM 1338 C C . ARG A 1 166 ? -11.364 8.156 8.113 1.00 55.19 166 ARG A C 1
ATOM 1340 O O . ARG A 1 166 ? -11.717 8.958 7.250 1.00 55.19 166 ARG A O 1
ATOM 1347 N N . SER A 1 167 ? -10.090 7.890 8.374 1.00 58.81 167 SER A N 1
ATOM 1348 C CA . SER A 1 167 ? -9.003 8.409 7.544 1.00 58.81 167 SER A CA 1
ATOM 1349 C C . SER A 1 167 ? -8.814 7.511 6.326 1.00 58.81 167 SER A C 1
ATOM 1351 O O . SER A 1 167 ? -8.725 6.286 6.422 1.00 58.81 167 SER A O 1
ATOM 1353 N N . THR A 1 168 ? -8.770 8.133 5.156 1.00 58.91 168 THR A N 1
ATOM 1354 C CA . THR A 1 168 ? -8.505 7.475 3.877 1.00 58.91 168 THR A CA 1
ATOM 1355 C C . THR A 1 168 ? -7.197 7.995 3.289 1.00 58.91 168 THR A C 1
ATOM 1357 O O . THR A 1 168 ? -6.805 9.132 3.527 1.00 58.91 168 THR A O 1
ATOM 1360 N N . LEU A 1 169 ? -6.486 7.152 2.548 1.00 50.31 169 LEU A N 1
ATOM 1361 C CA . LEU A 1 169 ? -5.143 7.416 2.046 1.00 50.31 169 LEU A CA 1
ATOM 1362 C C . LEU A 1 169 ? -5.176 7.558 0.528 1.00 50.31 169 LEU A C 1
ATOM 1364 O O . LEU A 1 169 ? -5.450 6.577 -0.159 1.00 50.31 169 LEU A O 1
ATOM 1368 N N . SER A 1 170 ? -4.888 8.744 -0.005 1.00 63.69 170 SER A N 1
ATOM 1369 C CA . SER A 1 170 ? -4.786 8.975 -1.451 1.00 63.69 170 SER A CA 1
ATOM 1370 C C . SER A 1 170 ? -3.336 8.891 -1.915 1.00 63.69 170 SER A C 1
ATOM 1372 O O . SER A 1 170 ? -2.495 9.670 -1.470 1.00 63.69 170 SER A O 1
ATOM 1374 N N . LEU A 1 171 ? -3.048 7.978 -2.843 1.00 78.00 171 LEU A N 1
ATOM 1375 C CA . LEU A 1 171 ? -1.719 7.795 -3.429 1.00 78.00 171 LEU A CA 1
ATOM 1376 C C . LEU A 1 171 ? -1.731 8.218 -4.894 1.00 78.00 171 LEU A C 1
ATOM 1378 O O . LEU A 1 171 ? -2.614 7.796 -5.636 1.00 78.00 171 LEU A O 1
ATOM 1382 N N . CYS A 1 172 ? -0.732 8.998 -5.310 1.00 55.03 172 CYS A N 1
ATOM 1383 C CA . CYS A 1 172 ? -0.530 9.415 -6.697 1.00 55.03 172 CYS A CA 1
ATOM 1384 C C . CYS A 1 172 ? 0.726 8.741 -7.265 1.00 55.03 172 CYS A C 1
ATOM 1386 O O . CYS A 1 172 ? 1.809 8.839 -6.691 1.00 55.03 172 CYS A O 1
ATOM 1388 N N . CYS A 1 173 ? 0.597 8.048 -8.394 1.00 59.34 173 CYS A N 1
ATOM 1389 C CA . CYS A 1 173 ? 1.692 7.324 -9.043 1.00 59.34 173 CYS A CA 1
ATOM 1390 C C . CYS A 1 173 ? 1.649 7.538 -10.562 1.00 59.34 173 CYS A C 1
ATOM 1392 O O . CYS A 1 173 ? 0.593 7.793 -11.134 1.00 59.34 173 CYS A O 1
ATOM 1394 N N . LEU A 1 174 ? 2.789 7.405 -11.235 1.00 55.91 174 LEU A N 1
ATOM 1395 C CA . LEU A 1 174 ? 2.880 7.282 -12.689 1.00 55.91 174 LEU A CA 1
ATOM 1396 C C . LEU A 1 174 ? 3.265 5.840 -13.031 1.00 55.91 174 LEU A C 1
ATOM 1398 O O . LEU A 1 174 ? 4.259 5.342 -12.508 1.00 55.91 174 LEU A O 1
ATOM 1402 N N . ALA A 1 175 ? 2.501 5.173 -13.901 1.00 60.62 175 ALA A N 1
ATOM 1403 C CA . ALA A 1 175 ? 2.826 3.823 -14.362 1.00 60.62 175 ALA A CA 1
ATOM 1404 C C . ALA A 1 175 ? 3.549 3.875 -15.713 1.00 60.62 175 ALA A C 1
ATOM 1406 O O . ALA A 1 175 ? 2.946 4.213 -16.736 1.00 60.62 175 ALA A O 1
ATOM 1407 N N . LEU A 1 176 ? 4.827 3.492 -15.738 1.00 56.75 176 LEU A N 1
ATOM 1408 C CA . LEU A 1 176 ? 5.592 3.323 -16.969 1.00 56.75 176 LEU A CA 1
ATOM 1409 C C . LEU A 1 176 ? 5.608 1.850 -17.390 1.00 56.75 176 LEU A C 1
ATOM 1411 O O . LEU A 1 176 ? 6.558 1.118 -17.135 1.00 56.75 176 LEU A O 1
ATOM 1415 N N . LEU A 1 177 ? 4.572 1.424 -18.110 1.00 50.41 177 LEU A N 1
ATOM 1416 C CA . LEU A 1 177 ? 4.557 0.117 -18.771 1.00 50.41 177 LEU A CA 1
ATOM 1417 C C . LEU A 1 177 ? 5.177 0.262 -20.173 1.00 50.41 177 LEU A C 1
ATOM 1419 O O . LEU A 1 177 ? 4.686 1.028 -21.005 1.00 50.41 177 LEU A O 1
ATOM 1423 N N . CYS A 1 178 ? 6.301 -0.402 -20.442 1.00 40.78 178 CYS A N 1
ATOM 1424 C CA . CYS A 1 178 ? 6.788 -0.631 -21.805 1.00 40.78 178 CYS A CA 1
ATOM 1425 C C . CYS A 1 178 ? 6.357 -2.039 -22.210 1.00 40.78 178 CYS A C 1
ATOM 1427 O O . CYS A 1 178 ? 7.018 -2.991 -21.831 1.00 40.78 178 CYS A O 1
ATOM 1429 N N . PHE A 1 179 ? 5.275 -2.176 -22.975 1.00 34.56 179 PHE A N 1
ATOM 1430 C CA . PHE A 1 179 ? 5.052 -3.397 -23.746 1.00 34.56 179 PHE A CA 1
ATOM 1431 C C . PHE A 1 179 ? 5.711 -3.196 -25.108 1.00 34.56 179 PHE A C 1
ATOM 1433 O O . PHE A 1 179 ? 5.174 -2.484 -25.958 1.00 34.56 179 PHE A O 1
ATOM 1440 N N . ALA A 1 180 ? 6.885 -3.789 -25.316 1.00 31.30 180 ALA A N 1
ATOM 1441 C CA . ALA A 1 180 ? 7.371 -4.013 -26.668 1.00 31.30 180 ALA A CA 1
ATOM 1442 C C . ALA A 1 180 ? 6.587 -5.204 -27.235 1.00 31.30 180 ALA A C 1
ATOM 1444 O O . ALA A 1 180 ? 6.943 -6.361 -27.031 1.00 31.30 180 ALA A O 1
ATOM 1445 N N . LEU A 1 181 ? 5.474 -4.924 -27.916 1.00 35.03 181 LEU A N 1
ATOM 1446 C CA . LEU A 1 181 ? 4.835 -5.921 -28.767 1.00 35.03 181 LEU A CA 1
ATOM 1447 C C . LEU A 1 181 ? 5.785 -6.226 -29.929 1.00 35.03 181 LEU A C 1
ATOM 1449 O O . LEU A 1 181 ? 5.990 -5.383 -30.801 1.00 35.03 181 LEU A O 1
ATOM 1453 N N . ALA A 1 182 ? 6.347 -7.431 -29.943 1.00 29.53 182 ALA A N 1
ATOM 1454 C CA . ALA A 1 182 ? 6.904 -8.032 -31.144 1.00 29.53 182 ALA A CA 1
ATOM 1455 C C . ALA A 1 182 ? 6.209 -9.377 -31.381 1.00 29.53 182 ALA A C 1
ATOM 1457 O O . ALA A 1 182 ? 6.382 -10.347 -30.645 1.00 29.53 182 ALA A O 1
ATOM 1458 N N . GLU A 1 183 ? 5.362 -9.372 -32.405 1.00 37.47 183 GLU A N 1
ATOM 1459 C CA . GLU A 1 183 ? 4.639 -10.504 -32.968 1.00 37.47 183 GLU A CA 1
ATOM 1460 C C . GLU A 1 183 ? 5.601 -11.615 -33.418 1.00 37.47 183 GLU A C 1
ATOM 1462 O O . GLU A 1 183 ? 6.637 -11.353 -34.027 1.00 37.47 183 GLU A O 1
ATOM 1467 N N . GLY A 1 184 ? 5.240 -12.878 -33.172 1.00 27.69 184 GLY A N 1
ATOM 1468 C CA . GLY A 1 184 ? 6.074 -14.004 -33.582 1.00 27.69 184 GLY A CA 1
ATOM 1469 C C . GLY A 1 184 ? 5.417 -15.371 -33.433 1.00 27.69 184 GLY A C 1
ATOM 1470 O O . GLY A 1 184 ? 5.650 -16.078 -32.465 1.00 27.69 184 GLY A O 1
ATOM 1471 N N . ALA 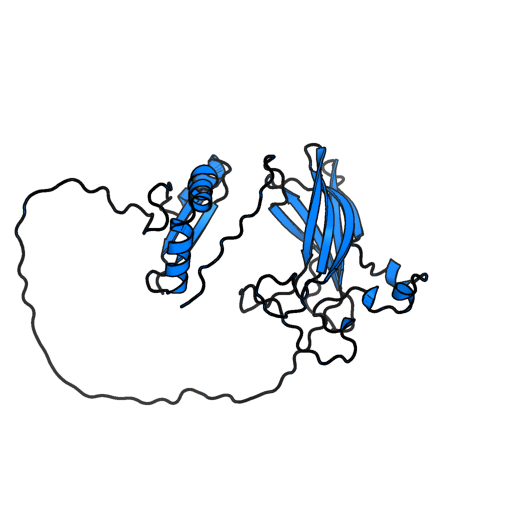A 1 185 ? 4.677 -15.762 -34.471 1.00 29.03 185 ALA A N 1
ATOM 1472 C CA . ALA A 1 185 ? 4.358 -17.141 -34.850 1.00 29.03 185 ALA A CA 1
ATOM 1473 C C . ALA A 1 185 ? 3.339 -17.928 -34.001 1.00 29.03 185 ALA A C 1
ATOM 1475 O O . ALA A 1 185 ? 3.646 -18.831 -33.225 1.00 29.03 185 ALA A O 1
ATOM 1476 N N . LEU A 1 186 ? 2.078 -17.716 -34.377 1.00 33.41 186 LEU A N 1
ATOM 1477 C CA . LEU A 1 186 ? 1.055 -18.753 -34.492 1.00 33.41 186 LEU A CA 1
ATOM 1478 C C . LEU A 1 186 ? 1.654 -20.074 -35.040 1.00 33.41 186 LEU A C 1
ATOM 1480 O O . LEU A 1 186 ? 1.989 -20.165 -36.223 1.00 33.41 186 LEU A O 1
ATOM 1484 N N . ARG A 1 187 ? 1.734 -21.133 -34.226 1.00 28.88 187 ARG A N 1
ATOM 1485 C CA . ARG A 1 187 ? 1.840 -22.515 -34.728 1.00 28.88 187 ARG A CA 1
ATOM 1486 C C . ARG A 1 187 ? 0.736 -23.374 -34.123 1.00 28.88 187 ARG A C 1
ATOM 1488 O O . ARG A 1 187 ? 0.778 -23.775 -32.968 1.00 28.88 187 ARG A O 1
ATOM 1495 N N . LYS A 1 188 ? -0.276 -23.616 -34.959 1.00 28.66 188 LYS A N 1
ATOM 1496 C CA . LYS A 1 188 ? -1.389 -24.547 -34.746 1.00 28.66 188 LYS A CA 1
ATOM 1497 C C . LYS A 1 188 ? -0.865 -25.984 -34.541 1.00 28.66 188 LYS A C 1
ATOM 1499 O O . LYS A 1 188 ? 0.111 -26.354 -35.197 1.00 28.66 188 LYS A O 1
ATOM 1504 N N . PRO A 1 189 ? -1.532 -26.817 -33.722 1.00 26.23 189 PRO A N 1
ATOM 1505 C CA . PRO A 1 189 ? -1.189 -28.228 -33.568 1.00 26.23 189 PRO A CA 1
ATOM 1506 C C . PRO A 1 189 ? -1.570 -29.026 -34.826 1.00 26.23 189 PRO A C 1
ATOM 1508 O O . PRO A 1 189 ? -2.661 -28.865 -35.380 1.00 26.23 189 PRO A O 1
ATOM 1511 N N . LYS A 1 190 ? -0.661 -29.891 -35.292 1.00 27.45 190 LYS A N 1
ATOM 1512 C CA . LYS A 1 190 ? -0.871 -30.781 -36.442 1.00 27.45 190 LYS A CA 1
ATOM 1513 C C . LYS A 1 190 ? -1.451 -32.117 -35.962 1.00 27.45 190 LYS A C 1
ATOM 1515 O O . LYS A 1 190 ? -0.852 -32.797 -35.137 1.00 27.45 190 LYS A O 1
ATOM 1520 N N . LYS A 1 191 ? -2.629 -32.453 -36.496 1.00 26.78 191 LYS A N 1
ATOM 1521 C CA . LYS A 1 191 ? -3.329 -33.743 -36.383 1.00 26.78 191 LYS A CA 1
ATOM 1522 C C . LYS A 1 191 ? -2.481 -34.900 -36.926 1.00 26.78 191 LYS A C 1
ATOM 1524 O O . LYS A 1 191 ? -1.970 -34.776 -38.037 1.00 26.78 191 LYS A O 1
ATOM 1529 N N . THR A 1 192 ? -2.514 -36.043 -36.237 1.00 25.97 192 THR A N 1
ATOM 1530 C CA . THR A 1 192 ? -2.409 -37.372 -36.869 1.00 25.97 192 THR A CA 1
ATOM 1531 C C . THR A 1 192 ? -3.098 -38.439 -36.008 1.00 25.97 192 THR A C 1
ATOM 1533 O O . THR A 1 192 ? -2.924 -38.464 -34.796 1.00 25.97 192 THR A O 1
ATOM 1536 N N . ALA A 1 193 ? -3.879 -39.298 -36.658 1.00 26.69 193 ALA A N 1
ATOM 1537 C CA . ALA A 1 193 ? -4.466 -40.570 -36.206 1.00 26.69 193 ALA A CA 1
ATOM 1538 C C . ALA A 1 193 ? -4.402 -41.537 -37.423 1.00 26.69 193 ALA A C 1
ATOM 1540 O O . ALA A 1 193 ? -4.148 -41.012 -38.516 1.00 26.69 193 ALA A O 1
ATOM 1541 N N . PRO A 1 194 ? -4.717 -42.855 -37.356 1.00 34.91 194 PRO A N 1
ATOM 1542 C CA . PRO A 1 194 ? -4.925 -43.784 -36.224 1.00 34.91 194 PRO A CA 1
ATOM 1543 C C . PRO A 1 194 ? -4.163 -45.152 -36.341 1.00 34.91 194 PRO A C 1
ATOM 1545 O O . PRO A 1 194 ? -3.512 -45.404 -37.346 1.00 34.91 194 PRO A O 1
ATOM 1548 N N . ALA A 1 195 ? -4.281 -45.965 -35.267 1.00 29.34 195 ALA A N 1
ATOM 1549 C CA . ALA A 1 195 ? -4.293 -47.444 -35.016 1.00 29.34 195 ALA A CA 1
ATOM 1550 C C . ALA A 1 195 ? -3.906 -48.490 -36.124 1.00 29.34 195 ALA A C 1
ATOM 1552 O O . ALA A 1 195 ? -3.947 -48.129 -37.297 1.00 29.34 195 ALA A O 1
ATOM 1553 N N . PRO A 1 196 ? -3.604 -49.792 -35.818 1.00 33.00 196 PRO A N 1
ATOM 1554 C CA . PRO A 1 196 ? -4.578 -50.712 -35.179 1.00 33.00 196 PRO A CA 1
ATOM 1555 C C . PRO A 1 196 ? -4.080 -51.874 -34.260 1.00 33.00 196 PRO A C 1
ATOM 1557 O O . PRO A 1 196 ? -2.931 -52.299 -34.308 1.00 33.00 196 PRO A O 1
ATOM 1560 N N . ASP A 1 197 ? -5.049 -52.354 -33.459 1.00 25.22 197 ASP A N 1
ATOM 1561 C CA . ASP A 1 197 ? -5.427 -53.731 -33.055 1.00 25.22 197 ASP A CA 1
ATOM 1562 C C . ASP A 1 197 ? -4.500 -54.710 -32.290 1.00 25.22 197 ASP A C 1
ATOM 1564 O O . ASP A 1 197 ? -3.451 -55.122 -32.771 1.00 25.22 197 ASP A O 1
ATOM 1568 N N . ALA A 1 198 ? -4.994 -55.215 -31.139 1.00 25.53 198 ALA A N 1
ATOM 1569 C CA . ALA A 1 198 ? -5.657 -56.537 -31.014 1.00 25.53 198 ALA A CA 1
ATOM 1570 C C . ALA A 1 198 ? -5.525 -57.210 -29.614 1.00 25.53 198 ALA A C 1
ATOM 1572 O O . ALA A 1 198 ? -4.427 -57.508 -29.156 1.00 25.53 198 ALA A O 1
ATOM 1573 N N . THR A 1 199 ? -6.690 -57.600 -29.054 1.00 24.55 199 THR A N 1
ATOM 1574 C CA . THR A 1 199 ? -7.005 -58.792 -28.201 1.00 24.55 199 THR A CA 1
ATOM 1575 C C . THR A 1 199 ? -6.417 -58.944 -26.779 1.00 24.55 199 THR A C 1
ATOM 1577 O O . THR A 1 199 ? -5.212 -58.972 -26.597 1.00 24.55 199 THR A O 1
ATOM 1580 N N . ALA A 1 200 ? -7.276 -58.961 -25.735 1.00 25.00 200 ALA A N 1
ATOM 1581 C CA . ALA A 1 200 ? -7.814 -60.136 -24.985 1.00 25.00 200 ALA A CA 1
ATOM 1582 C C . ALA A 1 200 ? -6.786 -60.733 -23.982 1.00 25.00 200 ALA A C 1
ATOM 1584 O O . ALA A 1 200 ? -5.625 -60.858 -24.321 1.00 25.00 200 ALA A O 1
ATOM 1585 N N . ASN A 1 201 ? -7.057 -61.154 -22.741 1.00 23.83 201 ASN A N 1
ATOM 1586 C CA . ASN A 1 201 ? -8.258 -61.638 -22.066 1.00 23.83 201 ASN A CA 1
ATOM 1587 C C . ASN A 1 201 ? -7.947 -61.816 -20.547 1.00 23.83 201 ASN A C 1
ATOM 1589 O O . ASN A 1 201 ? -6.789 -61.985 -20.183 1.00 23.83 201 ASN A O 1
ATOM 1593 N N . ALA A 1 202 ? -9.002 -61.919 -19.730 1.00 25.70 202 ALA A N 1
ATOM 1594 C CA . ALA A 1 202 ? -9.139 -62.743 -18.510 1.00 25.70 202 ALA A CA 1
ATOM 1595 C C . ALA A 1 202 ? -8.357 -62.459 -17.193 1.00 25.70 202 ALA A C 1
ATOM 1597 O O . ALA A 1 202 ? -7.149 -62.624 -17.065 1.00 25.70 202 ALA A O 1
ATOM 1598 N N . THR A 1 203 ? -9.157 -62.191 -16.156 1.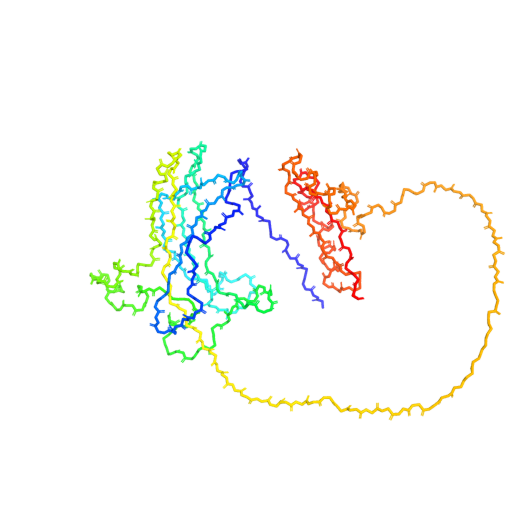00 25.27 203 THR A N 1
ATOM 1599 C CA . THR A 1 203 ? -8.957 -62.410 -14.708 1.00 25.27 203 THR A CA 1
ATOM 1600 C C . THR A 1 203 ? -8.789 -63.912 -14.363 1.00 25.27 203 THR A C 1
ATOM 1602 O O . THR A 1 203 ? -9.255 -64.748 -15.140 1.00 25.27 203 THR A O 1
ATOM 1605 N N . PRO A 1 204 ? -8.220 -64.294 -13.191 1.00 28.11 204 PRO A N 1
ATOM 1606 C CA . PRO A 1 204 ? -9.079 -64.491 -12.013 1.00 28.11 204 PRO A CA 1
ATOM 1607 C C . PRO A 1 204 ? -8.476 -64.143 -10.628 1.00 28.11 204 PRO A C 1
ATOM 1609 O O . PRO A 1 204 ? -7.329 -64.416 -10.299 1.00 28.11 204 PRO A O 1
ATOM 1612 N N . LYS A 1 205 ? -9.374 -63.564 -9.827 1.00 23.78 205 LYS A N 1
ATOM 1613 C CA . LYS A 1 205 ? -9.622 -63.610 -8.373 1.00 23.78 205 LYS A CA 1
ATOM 1614 C C . LYS A 1 205 ? -8.882 -64.671 -7.519 1.00 23.78 205 LYS A C 1
ATOM 1616 O O . LYS A 1 205 ? -8.984 -65.858 -7.812 1.00 23.78 205 LYS A O 1
ATOM 1621 N N . ALA A 1 206 ? -8.339 -64.246 -6.369 1.00 23.80 206 ALA A N 1
ATOM 1622 C CA . ALA A 1 206 ? -8.260 -65.030 -5.126 1.00 23.80 206 ALA A CA 1
ATOM 1623 C C . ALA A 1 206 ? -8.176 -64.096 -3.888 1.00 23.80 206 ALA A C 1
ATOM 1625 O O . ALA A 1 206 ? -7.324 -63.216 -3.826 1.00 23.80 206 ALA A O 1
ATOM 1626 N N . GLU A 1 207 ? -9.083 -64.304 -2.933 1.00 24.95 207 GLU A N 1
ATOM 1627 C CA . GLU A 1 207 ? -9.121 -63.832 -1.529 1.00 24.95 207 GLU A CA 1
ATOM 1628 C C . GLU A 1 207 ? -9.080 -65.102 -0.636 1.00 24.95 207 GLU A C 1
ATOM 1630 O O . GLU A 1 207 ? -9.273 -66.190 -1.192 1.00 24.95 207 GLU A O 1
ATOM 1635 N N . PRO A 1 208 ? -9.090 -65.040 0.713 1.00 41.50 208 PRO A N 1
ATOM 1636 C CA . PRO A 1 208 ? -8.403 -64.165 1.685 1.00 41.50 208 PRO A CA 1
ATOM 1637 C C . PRO A 1 208 ? -7.693 -65.000 2.790 1.00 41.50 208 PRO A C 1
ATOM 1639 O O . PRO A 1 208 ? -8.003 -66.172 2.937 1.00 41.50 208 PRO A O 1
ATOM 1642 N N . GLU A 1 209 ? -6.843 -64.410 3.646 1.00 26.09 209 GLU A N 1
ATOM 1643 C CA . GLU A 1 209 ? -6.638 -64.928 5.021 1.00 26.09 209 GLU A CA 1
ATOM 1644 C C . GLU A 1 209 ? -6.363 -63.798 6.035 1.00 26.09 209 GLU A C 1
ATOM 1646 O O . GLU A 1 209 ? -5.535 -62.913 5.814 1.00 26.09 209 GLU A O 1
ATOM 1651 N N . GLU A 1 210 ? -7.111 -63.838 7.144 1.00 28.17 210 GLU A N 1
ATOM 1652 C CA . GLU A 1 210 ? -7.025 -62.984 8.333 1.00 28.17 210 GLU A CA 1
ATOM 1653 C C . GLU A 1 210 ? -5.926 -63.456 9.302 1.00 28.17 210 GLU A C 1
ATOM 1655 O O . GLU A 1 210 ? -5.766 -64.651 9.530 1.00 28.17 210 GLU A O 1
ATOM 1660 N N . SER A 1 211 ? -5.265 -62.525 10.001 1.00 24.41 211 SER A N 1
ATOM 1661 C CA . SER A 1 211 ? -5.264 -62.490 11.481 1.00 24.41 211 SER A CA 1
ATOM 1662 C C . SER A 1 211 ? -4.366 -61.380 12.054 1.00 24.41 211 SER A C 1
ATOM 1664 O O . SER A 1 211 ? -3.231 -61.185 11.631 1.00 24.41 211 SER A O 1
ATOM 1666 N N . GLY A 1 212 ? -4.877 -60.689 13.083 1.00 26.98 212 GLY A N 1
ATOM 1667 C CA . GLY A 1 212 ? -4.067 -60.075 14.146 1.00 26.98 212 GLY A CA 1
ATOM 1668 C C . GLY A 1 212 ? -3.744 -58.579 14.035 1.00 26.98 212 GLY A C 1
ATOM 1669 O O . GLY A 1 212 ? -2.627 -58.197 13.704 1.00 26.98 212 GLY A O 1
ATOM 1670 N N . THR A 1 213 ? -4.689 -57.717 14.419 1.00 25.66 213 THR A N 1
ATOM 1671 C CA . THR A 1 213 ? -4.478 -56.279 14.693 1.00 25.66 213 THR A CA 1
ATOM 1672 C C . THR A 1 213 ? -3.386 -55.999 15.737 1.00 25.66 213 THR A C 1
ATOM 1674 O O . THR A 1 213 ? -3.358 -56.647 16.784 1.00 25.66 213 THR A O 1
ATOM 1677 N N . PRO A 1 214 ? -2.663 -54.879 15.572 1.00 31.39 214 PRO A N 1
ATOM 1678 C CA . PRO A 1 214 ? -2.709 -53.815 16.570 1.00 31.39 214 PRO A CA 1
ATOM 1679 C C . PRO A 1 214 ? -3.289 -52.540 15.950 1.00 31.39 214 PRO A C 1
ATOM 1681 O O . PRO A 1 214 ? -2.915 -52.123 14.854 1.00 31.39 214 PRO A O 1
ATOM 1684 N N . VAL A 1 215 ? -4.235 -51.941 16.670 1.00 36.09 215 VAL A N 1
ATOM 1685 C CA . VAL A 1 215 ? -4.956 -50.718 16.306 1.00 36.09 215 VAL A CA 1
ATOM 1686 C C . VAL A 1 215 ? -3.966 -49.616 15.920 1.00 36.09 215 VAL A C 1
ATOM 1688 O O . VAL A 1 215 ? -3.279 -49.055 16.770 1.00 36.09 215 VAL A O 1
ATOM 1691 N N . THR A 1 216 ? -3.898 -49.302 14.627 1.00 30.47 216 THR A N 1
ATOM 1692 C CA . THR A 1 216 ? -3.204 -48.120 14.118 1.00 30.47 216 THR A CA 1
ATOM 1693 C C . THR A 1 216 ? -4.244 -47.035 13.901 1.00 30.47 216 THR A C 1
ATOM 1695 O O . THR A 1 216 ? -5.200 -47.195 13.144 1.00 30.47 216 THR A O 1
ATOM 1698 N N . VAL A 1 217 ? -4.073 -45.934 14.630 1.00 34.84 217 VAL A N 1
ATOM 1699 C CA . VAL A 1 217 ? -4.824 -44.692 14.442 1.00 34.84 217 VAL A CA 1
ATOM 1700 C C . VAL A 1 217 ? -4.787 -44.342 12.944 1.00 34.84 217 VAL A C 1
ATOM 1702 O O . VAL A 1 217 ? -3.713 -44.450 12.341 1.00 34.84 217 VAL A O 1
ATOM 1705 N N . PRO A 1 218 ? -5.917 -43.980 12.301 1.00 35.97 218 PRO A N 1
ATOM 1706 C CA . PRO A 1 218 ? -5.918 -43.679 10.873 1.00 35.97 218 PRO A CA 1
ATOM 1707 C C . PRO A 1 218 ? -4.895 -42.577 10.589 1.00 35.97 218 PRO A C 1
ATOM 1709 O O . PRO A 1 218 ? -4.694 -41.708 11.426 1.00 35.97 218 PRO A O 1
ATOM 1712 N N . LYS A 1 219 ? -4.243 -42.583 9.423 1.00 49.53 219 LYS A N 1
ATOM 1713 C CA . LYS A 1 219 ? -3.359 -41.491 8.972 1.00 49.53 219 LYS A CA 1
ATOM 1714 C C . LYS A 1 219 ? -4.197 -40.211 8.803 1.00 49.53 219 LYS A C 1
ATOM 1716 O O . LYS A 1 219 ? -4.718 -39.926 7.727 1.00 49.53 219 LYS A O 1
ATOM 1721 N N . THR A 1 220 ? -4.436 -39.514 9.910 1.00 64.88 220 THR A N 1
ATOM 1722 C CA . THR A 1 220 ? -5.508 -38.537 10.108 1.00 64.88 220 THR A CA 1
ATOM 1723 C C . THR A 1 220 ? -5.122 -37.186 9.525 1.00 64.88 220 THR A C 1
ATOM 1725 O O . THR A 1 220 ? -4.493 -36.391 10.207 1.00 64.88 220 THR A O 1
ATOM 1728 N N . LEU A 1 221 ? -5.502 -36.914 8.272 1.00 75.00 221 LEU A N 1
ATOM 1729 C CA . LEU A 1 221 ? -5.546 -35.581 7.630 1.00 75.00 221 LEU A CA 1
ATOM 1730 C C . LEU A 1 221 ? -4.220 -34.795 7.488 1.00 75.00 221 LEU A C 1
ATOM 1732 O O . LEU A 1 221 ? -4.129 -33.938 6.611 1.00 75.00 221 LEU A O 1
ATOM 1736 N N . SER A 1 222 ? -3.179 -35.111 8.257 1.00 79.44 222 SER A N 1
ATOM 1737 C CA . SER A 1 222 ? -1.886 -34.431 8.250 1.00 79.44 222 SER A CA 1
ATOM 1738 C C . SER A 1 222 ? -1.128 -34.664 6.953 1.00 79.44 222 SER A C 1
ATOM 1740 O O . SER A 1 222 ? -0.494 -33.749 6.446 1.00 79.44 222 SER A O 1
ATOM 1742 N N . ARG A 1 223 ? -1.191 -35.880 6.391 1.00 84.25 223 ARG A N 1
ATOM 1743 C CA . ARG A 1 223 ? -0.497 -36.282 5.150 1.00 84.25 223 ARG A CA 1
ATOM 1744 C C . ARG A 1 223 ? 1.001 -35.919 5.140 1.00 84.25 223 ARG A C 1
ATOM 1746 O O . ARG A 1 223 ? 1.575 -35.675 4.078 1.00 84.25 223 ARG A O 1
ATOM 1753 N N . GLY A 1 224 ? 1.630 -35.883 6.317 1.00 84.25 224 GLY A N 1
ATOM 1754 C CA . GLY A 1 224 ? 3.037 -35.509 6.496 1.00 84.25 224 GLY A CA 1
ATOM 1755 C C . GLY A 1 224 ? 3.311 -34.006 6.639 1.00 84.25 224 GLY A C 1
ATOM 1756 O O . GLY A 1 224 ? 4.470 -33.620 6.644 1.00 84.25 224 GLY A O 1
ATOM 1757 N N . TRP A 1 225 ? 2.284 -33.159 6.762 1.00 87.94 225 TRP A N 1
ATOM 1758 C CA . TRP A 1 225 ? 2.435 -31.720 7.035 1.00 87.94 225 TRP A CA 1
ATOM 1759 C C . TRP A 1 225 ? 2.606 -31.389 8.526 1.00 87.94 225 TRP A C 1
ATOM 1761 O O . TRP A 1 225 ? 2.916 -30.253 8.866 1.00 87.94 225 TRP A O 1
ATOM 1771 N N . GLY A 1 226 ? 2.404 -32.355 9.421 1.00 87.81 226 GLY A N 1
ATOM 1772 C CA . GLY A 1 226 ? 2.520 -32.163 10.867 1.00 87.81 226 GLY A CA 1
ATOM 1773 C C . GLY A 1 226 ? 1.464 -32.964 11.610 1.00 87.81 226 GLY A C 1
ATOM 1774 O O . GLY A 1 226 ? 0.284 -32.615 11.593 1.00 87.81 226 GLY A O 1
ATOM 1775 N N . ASP A 1 227 ? 1.881 -34.060 12.239 1.00 85.31 227 ASP A N 1
ATOM 1776 C CA . ASP A 1 227 ? 0.971 -34.996 12.916 1.00 85.31 227 ASP A CA 1
ATOM 1777 C C . ASP A 1 227 ? 0.470 -34.466 14.269 1.00 85.31 227 ASP A C 1
ATOM 1779 O O . ASP A 1 227 ? -0.548 -34.924 14.780 1.00 85.31 227 ASP A O 1
ATOM 1783 N N . SER A 1 228 ? 1.156 -33.470 14.836 1.00 84.25 228 SER A N 1
ATOM 1784 C CA . SER A 1 228 ? 0.756 -32.771 16.064 1.00 84.25 228 SER A CA 1
ATOM 1785 C C . SER A 1 228 ? -0.293 -31.676 15.833 1.00 84.25 228 SER A C 1
ATOM 1787 O O . SER A 1 228 ? -0.868 -31.160 16.796 1.00 84.25 228 SER A O 1
ATOM 1789 N N . ILE A 1 229 ? -0.553 -31.305 14.575 1.00 88.56 229 ILE A N 1
ATOM 1790 C CA . ILE A 1 229 ? -1.508 -30.254 14.212 1.00 88.56 229 ILE A CA 1
ATOM 1791 C C . ILE A 1 229 ? -2.935 -30.821 14.222 1.00 88.56 229 ILE A C 1
ATOM 1793 O O . ILE A 1 229 ? -3.204 -31.909 13.715 1.00 88.56 229 ILE A O 1
ATOM 1797 N N . ASN A 1 230 ? -3.881 -30.052 14.768 1.00 88.44 230 ASN A N 1
ATOM 1798 C CA . ASN A 1 230 ? -5.303 -30.395 14.734 1.00 88.44 230 ASN A CA 1
ATOM 1799 C C . ASN A 1 230 ? -5.916 -29.994 13.383 1.00 88.44 230 ASN A C 1
ATOM 1801 O O . ASN A 1 230 ? -6.323 -28.847 13.183 1.00 88.44 230 ASN A O 1
ATOM 1805 N N . TRP A 1 231 ? -5.951 -30.948 12.457 1.00 90.69 231 TRP A N 1
ATOM 1806 C CA . TRP A 1 231 ? -6.480 -30.753 11.111 1.00 90.69 231 TRP A CA 1
ATOM 1807 C C . TRP A 1 231 ? -8.002 -30.861 11.070 1.00 90.69 231 TRP A C 1
ATOM 1809 O O . TRP A 1 231 ? -8.592 -31.841 11.526 1.00 90.69 231 TRP A O 1
ATOM 1819 N N . VAL A 1 232 ? -8.634 -29.868 10.453 1.00 89.50 232 VAL A N 1
ATOM 1820 C CA . VAL A 1 232 ? -10.063 -29.879 10.144 1.00 89.50 232 VAL A CA 1
ATOM 1821 C C . VAL A 1 232 ? -10.301 -30.625 8.833 1.00 89.50 232 VAL A C 1
ATOM 1823 O O . VAL A 1 232 ? -9.469 -30.583 7.928 1.00 89.50 232 VAL A O 1
ATOM 1826 N N . GLN A 1 233 ? -11.430 -31.327 8.730 1.00 84.75 233 GLN A N 1
ATOM 1827 C CA . GLN A 1 233 ? -11.723 -32.190 7.586 1.00 84.75 233 GLN A CA 1
ATOM 1828 C C . GLN A 1 233 ? -12.396 -31.448 6.426 1.00 84.75 233 GLN A C 1
ATOM 1830 O O . GLN A 1 233 ? -12.151 -31.775 5.266 1.00 84.75 233 GLN A O 1
ATOM 1835 N N . THR A 1 234 ? -13.263 -30.477 6.727 1.00 86.38 234 THR A N 1
ATOM 1836 C CA . THR A 1 234 ? -14.097 -29.790 5.729 1.00 86.38 234 THR A CA 1
ATOM 1837 C C . THR A 1 234 ? -13.958 -28.278 5.813 1.00 86.38 234 THR A C 1
ATOM 1839 O O . THR A 1 234 ? -13.596 -27.719 6.851 1.00 86.38 234 THR A O 1
ATOM 1842 N N . TYR A 1 235 ? -14.251 -27.601 4.704 1.00 86.25 235 TYR A N 1
ATOM 1843 C CA . TYR A 1 235 ? -14.141 -26.149 4.622 1.00 86.25 235 TYR A CA 1
ATOM 1844 C C . TYR A 1 235 ? -15.193 -25.454 5.496 1.00 86.25 235 TYR A C 1
ATOM 1846 O O . TYR A 1 235 ? -14.890 -24.486 6.192 1.00 86.25 235 TYR A O 1
ATOM 1854 N N . GLU A 1 236 ? -16.415 -25.985 5.521 1.00 88.88 236 GLU A N 1
ATOM 1855 C CA . GLU A 1 236 ? -17.535 -25.475 6.311 1.00 88.88 236 GLU A CA 1
ATOM 1856 C C . GLU A 1 236 ? -17.230 -25.529 7.809 1.00 88.88 236 GLU A C 1
ATOM 1858 O O . GLU A 1 236 ? -17.423 -24.545 8.528 1.00 88.88 236 GLU A O 1
ATOM 1863 N N . GLU A 1 237 ? -16.692 -26.655 8.279 1.00 87.75 237 GLU A N 1
ATOM 1864 C CA . GLU A 1 237 ? -16.268 -26.813 9.665 1.00 87.75 237 GLU A CA 1
ATOM 1865 C C . GLU A 1 237 ? -15.111 -25.869 10.006 1.00 87.75 237 GLU A C 1
ATOM 1867 O O . GLU A 1 237 ? -15.104 -25.251 11.073 1.00 87.75 237 GLU A O 1
ATOM 1872 N N . ALA A 1 238 ? -14.148 -25.715 9.095 1.00 86.94 238 ALA A N 1
ATOM 1873 C CA . ALA A 1 238 ? -12.990 -24.863 9.322 1.00 86.94 238 ALA A CA 1
ATOM 1874 C C . ALA A 1 238 ? -13.395 -23.383 9.431 1.00 86.94 238 ALA A C 1
ATOM 1876 O O . ALA A 1 238 ? -12.925 -22.674 10.323 1.00 86.94 238 ALA A O 1
ATOM 1877 N N . LEU A 1 239 ? -14.342 -22.935 8.600 1.00 86.38 239 LEU A N 1
ATOM 1878 C CA . LEU A 1 239 ? -14.948 -21.607 8.704 1.00 86.38 239 LEU A CA 1
ATOM 1879 C C . LEU A 1 239 ? -15.735 -21.425 10.006 1.00 86.38 239 LEU A C 1
ATOM 1881 O O . LEU A 1 239 ? -15.615 -20.381 10.652 1.00 86.38 239 LEU A O 1
ATOM 1885 N N . ALA A 1 240 ? -16.537 -22.417 10.405 1.00 86.25 240 ALA A N 1
ATOM 1886 C CA . ALA A 1 240 ? -17.305 -22.359 11.646 1.00 86.25 240 ALA A CA 1
ATOM 1887 C C . ALA A 1 240 ? -16.382 -22.264 12.872 1.00 86.25 240 ALA A C 1
ATOM 1889 O O . ALA A 1 240 ? -16.573 -21.392 13.723 1.00 86.25 240 ALA A O 1
ATOM 1890 N N . ARG A 1 241 ? -15.331 -23.096 12.923 1.00 87.19 241 ARG A N 1
ATOM 1891 C CA . ARG A 1 241 ? -14.304 -23.063 13.975 1.00 87.19 241 ARG A CA 1
ATOM 1892 C C . ARG A 1 241 ? -13.550 -21.739 13.977 1.00 87.19 241 ARG A C 1
ATOM 1894 O O . ARG A 1 241 ? -13.423 -21.141 15.036 1.00 87.19 241 ARG A O 1
ATOM 1901 N N . SER A 1 242 ? -13.134 -21.240 12.813 1.00 88.19 242 SER A N 1
ATOM 1902 C CA . SER A 1 242 ? -12.438 -19.952 12.692 1.00 88.19 242 SER A CA 1
ATOM 1903 C C . SER A 1 242 ? -13.265 -18.799 13.271 1.00 88.19 242 SER A C 1
ATOM 1905 O O . SER A 1 242 ? -12.753 -18.011 14.069 1.00 88.19 242 SER A O 1
ATOM 1907 N N . ARG A 1 243 ? -14.569 -18.747 12.962 1.00 85.75 243 ARG A N 1
ATOM 1908 C CA . ARG A 1 243 ? -15.496 -17.757 13.537 1.00 85.75 243 ARG A CA 1
ATOM 1909 C C . ARG A 1 243 ? -15.672 -17.933 15.046 1.00 85.75 243 ARG A C 1
ATOM 1911 O O . ARG A 1 243 ? -15.657 -16.943 15.771 1.00 85.75 243 ARG A O 1
ATOM 1918 N N . GLY A 1 244 ? -15.828 -19.173 15.514 1.00 84.88 244 GLY A N 1
ATOM 1919 C CA . GLY A 1 244 ? -16.050 -19.483 16.929 1.00 84.88 244 GLY A CA 1
ATOM 1920 C C . GLY A 1 244 ? -14.836 -19.202 17.816 1.00 84.88 244 GLY A C 1
ATOM 1921 O O . GLY A 1 244 ? -14.975 -18.618 18.887 1.00 84.88 244 GLY A O 1
ATOM 1922 N N . THR A 1 245 ? -13.635 -19.567 17.366 1.00 84.12 245 THR A N 1
ATOM 1923 C CA . THR A 1 245 ? -12.389 -19.388 18.128 1.00 84.12 245 THR A CA 1
ATOM 1924 C C . THR A 1 245 ? -11.696 -18.058 17.847 1.00 84.12 245 THR A C 1
ATOM 1926 O O . THR A 1 245 ? -10.678 -17.773 18.471 1.00 84.12 245 THR A O 1
ATOM 1929 N N . LYS A 1 246 ? -12.200 -17.264 16.889 1.00 84.56 246 LYS A N 1
ATOM 1930 C CA . LYS A 1 246 ? -11.553 -16.050 16.355 1.00 84.56 246 LYS A CA 1
ATOM 1931 C C . LYS A 1 246 ? -10.119 -16.286 15.857 1.00 84.56 246 LYS A C 1
ATOM 1933 O O . LYS A 1 246 ? -9.312 -15.360 15.835 1.00 84.56 246 LYS A O 1
ATOM 1938 N N . LYS A 1 247 ? -9.800 -17.520 15.454 1.00 84.50 247 LYS A N 1
ATOM 1939 C CA . LYS A 1 247 ? -8.497 -17.862 14.870 1.00 84.50 247 LYS A CA 1
ATOM 1940 C C . LYS A 1 247 ? -8.579 -17.771 13.346 1.00 84.50 247 LYS A C 1
ATOM 1942 O O . LYS A 1 247 ? -9.580 -18.226 12.784 1.00 84.50 247 LYS A O 1
ATOM 1947 N N . PRO A 1 248 ? -7.571 -17.218 12.657 1.00 83.56 248 PRO A N 1
ATOM 1948 C CA . PRO A 1 248 ? -7.517 -17.242 11.199 1.00 83.56 248 PRO A CA 1
ATOM 1949 C C . PRO A 1 248 ? -7.524 -18.681 10.652 1.00 83.56 248 PRO A C 1
ATOM 1951 O O . PRO A 1 248 ? -6.922 -19.588 11.227 1.00 83.56 248 PRO A O 1
ATOM 1954 N N . LEU A 1 249 ? -8.215 -18.884 9.529 1.00 88.06 249 LEU A N 1
ATOM 1955 C CA . LEU A 1 249 ? -8.216 -20.141 8.777 1.00 88.06 249 LEU A CA 1
ATOM 1956 C C . LEU A 1 249 ? -7.012 -20.174 7.827 1.00 88.06 249 LEU A C 1
ATOM 1958 O O . LEU A 1 249 ? -6.871 -19.288 6.986 1.00 88.06 249 LEU A O 1
ATOM 1962 N N . MET A 1 250 ? -6.179 -21.207 7.936 1.00 87.06 250 MET A N 1
ATOM 1963 C CA . MET A 1 250 ? -5.072 -21.489 7.023 1.00 87.06 250 MET A CA 1
ATOM 1964 C C . MET A 1 250 ? -5.388 -22.754 6.224 1.00 87.06 250 MET A C 1
ATOM 1966 O O . MET A 1 250 ? -5.606 -23.826 6.793 1.00 87.06 250 MET A O 1
ATOM 1970 N N . VAL A 1 251 ? -5.409 -22.627 4.896 1.00 90.56 251 VAL A N 1
ATOM 1971 C CA . VAL A 1 251 ? -5.718 -23.730 3.979 1.00 90.56 251 VAL A CA 1
ATOM 1972 C C . VAL A 1 251 ? -4.484 -24.060 3.155 1.00 90.56 251 VAL A C 1
ATOM 1974 O O . VAL A 1 251 ? -3.969 -23.207 2.434 1.00 90.56 251 VAL A O 1
ATOM 1977 N N . ILE A 1 252 ? -4.027 -25.307 3.240 1.00 88.25 252 ILE A N 1
ATOM 1978 C CA . ILE A 1 252 ? -2.919 -25.808 2.429 1.00 88.25 252 ILE A CA 1
ATOM 1979 C C . ILE A 1 252 ? -3.500 -26.554 1.235 1.00 88.25 252 ILE A C 1
ATOM 1981 O O . ILE A 1 252 ? -4.045 -27.646 1.382 1.00 88.25 252 ILE A O 1
ATOM 1985 N N . HIS A 1 253 ? -3.365 -25.962 0.050 1.00 87.25 253 HIS A N 1
ATOM 1986 C CA . HIS A 1 253 ? -3.661 -26.628 -1.214 1.00 87.25 253 HIS A CA 1
ATOM 1987 C C . HIS A 1 253 ? -2.400 -27.296 -1.743 1.00 87.25 253 HIS A C 1
ATOM 1989 O O . HIS A 1 253 ? -1.397 -26.622 -1.983 1.00 87.25 253 HIS A O 1
ATOM 1995 N N . HIS A 1 254 ? -2.443 -28.609 -1.952 1.00 86.56 254 HIS A N 1
ATOM 1996 C CA . HIS A 1 254 ? -1.290 -29.321 -2.484 1.00 86.56 254 HIS A CA 1
ATOM 1997 C C . HIS A 1 254 ? -1.670 -30.432 -3.463 1.00 86.56 254 HIS A C 1
ATOM 1999 O O . HIS A 1 254 ? -2.760 -30.995 -3.404 1.00 86.56 254 HIS A O 1
ATOM 2005 N N . LEU A 1 255 ? -0.743 -30.745 -4.366 1.00 87.06 255 LEU A N 1
ATOM 2006 C CA . LEU A 1 255 ? -0.799 -31.911 -5.248 1.00 87.06 255 LEU A CA 1
ATOM 2007 C C . LEU A 1 255 ? 0.127 -32.988 -4.664 1.00 87.06 255 LEU A C 1
ATOM 2009 O O . LEU A 1 255 ? 1.207 -32.657 -4.174 1.00 87.06 255 LEU A O 1
ATOM 2013 N N . GLU A 1 256 ? -0.277 -34.261 -4.675 1.00 83.12 256 GLU A N 1
ATOM 2014 C CA . GLU A 1 256 ? 0.546 -35.349 -4.109 1.00 83.12 256 GLU A CA 1
ATOM 2015 C C . GLU A 1 256 ? 1.832 -35.586 -4.923 1.00 83.12 256 GLU A C 1
ATOM 2017 O O . GLU A 1 256 ? 2.912 -35.710 -4.339 1.00 83.12 256 GLU A O 1
ATOM 2022 N N . ASP A 1 257 ? 1.743 -35.495 -6.253 1.00 84.06 257 ASP A N 1
ATOM 2023 C CA . ASP A 1 257 ? 2.847 -35.777 -7.184 1.00 84.06 257 ASP A CA 1
ATOM 2024 C C . ASP A 1 257 ? 3.579 -34.518 -7.690 1.00 84.06 257 ASP A C 1
ATOM 2026 O O . ASP A 1 257 ? 4.287 -34.552 -8.696 1.00 84.06 257 ASP A O 1
ATOM 2030 N N . CYS A 1 258 ? 3.416 -33.374 -7.016 1.00 84.94 258 CYS A N 1
ATOM 2031 C CA . CYS A 1 258 ? 4.094 -32.135 -7.401 1.00 84.94 258 CYS A CA 1
ATOM 2032 C C . CYS A 1 258 ? 5.396 -31.937 -6.604 1.00 84.94 258 CYS A C 1
ATOM 2034 O O . CYS A 1 258 ? 5.337 -31.834 -5.373 1.00 84.94 258 CYS A O 1
ATOM 2036 N N . PRO A 1 259 ? 6.562 -31.774 -7.264 1.00 83.00 259 PRO A N 1
ATOM 2037 C CA . PRO A 1 259 ? 7.844 -31.604 -6.575 1.00 83.00 259 PRO A CA 1
ATOM 2038 C C . PRO A 1 259 ? 7.887 -30.341 -5.702 1.00 83.00 259 PRO A C 1
ATOM 2040 O O . PRO A 1 259 ? 8.505 -30.342 -4.641 1.00 83.00 259 PRO A O 1
ATOM 2043 N N . TYR A 1 260 ? 7.182 -29.273 -6.091 1.00 83.38 260 TYR A N 1
ATOM 2044 C CA . TYR A 1 260 ? 7.090 -28.050 -5.287 1.00 83.38 260 TYR A CA 1
ATOM 2045 C C . TYR A 1 260 ? 6.233 -28.242 -4.030 1.00 83.38 260 TYR A C 1
ATOM 2047 O O . TYR A 1 260 ? 6.590 -27.754 -2.960 1.00 83.38 260 TYR A O 1
ATOM 2055 N N . SER A 1 261 ? 5.123 -28.982 -4.137 1.00 84.94 261 SER A N 1
ATOM 2056 C CA . SER A 1 261 ? 4.282 -29.328 -2.984 1.00 84.94 261 SER A CA 1
ATOM 2057 C C . SER A 1 261 ? 5.019 -30.233 -2.000 1.00 84.94 261 SER A C 1
ATOM 2059 O O . SER A 1 261 ? 4.876 -30.064 -0.792 1.00 84.94 261 SER A O 1
ATOM 2061 N N . GLN A 1 262 ? 5.832 -31.163 -2.503 1.00 86.81 262 GLN A N 1
ATOM 2062 C CA . GLN A 1 262 ? 6.667 -32.030 -1.674 1.00 86.81 262 GLN A CA 1
ATOM 2063 C C . GLN A 1 262 ? 7.760 -31.233 -0.950 1.00 86.81 262 GLN A C 1
ATOM 2065 O O . GLN A 1 262 ? 7.871 -31.349 0.266 1.00 86.81 262 GLN A O 1
ATOM 2070 N N . ALA A 1 263 ? 8.473 -30.349 -1.656 1.00 84.88 263 ALA A N 1
ATOM 2071 C CA . ALA A 1 263 ? 9.486 -29.485 -1.048 1.00 84.88 263 ALA A CA 1
ATOM 2072 C C . ALA A 1 263 ? 8.902 -28.547 0.026 1.00 84.88 263 ALA A C 1
ATOM 2074 O O . ALA A 1 263 ? 9.502 -28.362 1.083 1.00 84.88 263 ALA A O 1
ATOM 2075 N N . LEU A 1 264 ? 7.715 -27.973 -0.215 1.00 85.69 264 LEU A N 1
ATOM 2076 C CA . LEU A 1 264 ? 7.031 -27.136 0.774 1.00 85.69 264 LEU A CA 1
ATOM 2077 C C . LEU A 1 264 ? 6.584 -27.947 1.996 1.00 85.69 264 LEU A C 1
ATOM 2079 O O . LEU A 1 264 ? 6.747 -27.480 3.119 1.00 85.69 264 LEU A O 1
ATOM 2083 N N . LYS A 1 265 ? 6.051 -29.156 1.787 1.00 90.62 265 LYS A N 1
ATOM 2084 C CA . LYS A 1 265 ? 5.671 -30.067 2.874 1.00 90.62 265 LYS A CA 1
ATOM 2085 C C . LYS A 1 265 ? 6.870 -30.405 3.754 1.00 90.62 265 LYS A C 1
ATOM 2087 O O . LYS A 1 265 ? 6.766 -30.313 4.972 1.00 90.62 265 LYS A O 1
ATOM 2092 N N . GLU A 1 266 ? 8.005 -30.746 3.147 1.00 88.12 266 GLU A N 1
ATOM 2093 C CA . GLU A 1 266 ? 9.249 -31.028 3.869 1.00 88.12 266 GLU A CA 1
ATOM 2094 C C . GLU A 1 266 ? 9.697 -29.817 4.694 1.00 88.12 266 GLU A C 1
ATOM 2096 O O . GLU A 1 266 ? 9.864 -29.947 5.905 1.00 88.12 266 GLU A O 1
ATOM 2101 N N . ALA A 1 267 ? 9.785 -28.630 4.082 1.00 87.44 267 ALA A N 1
ATOM 2102 C CA . ALA A 1 267 ? 10.175 -27.402 4.776 1.00 87.44 267 ALA A CA 1
ATOM 2103 C C . ALA A 1 267 ? 9.225 -27.050 5.935 1.00 87.44 267 ALA A C 1
ATOM 2105 O O . ALA A 1 267 ? 9.674 -26.740 7.034 1.00 87.44 267 ALA A O 1
ATOM 2106 N N . PHE A 1 268 ? 7.912 -27.146 5.713 1.00 87.94 268 PHE A N 1
ATOM 2107 C CA . PHE A 1 268 ? 6.898 -26.846 6.724 1.00 87.94 268 PHE A CA 1
ATOM 2108 C C . PHE A 1 268 ? 6.903 -27.854 7.881 1.00 87.94 268 PHE A C 1
ATOM 2110 O O . PHE A 1 268 ? 6.742 -27.474 9.039 1.00 87.94 268 PHE A O 1
ATOM 2117 N N . SER A 1 269 ? 7.090 -29.143 7.582 1.00 89.25 269 SER A N 1
ATOM 2118 C CA . SER A 1 269 ? 7.159 -30.203 8.596 1.00 89.25 269 SER A CA 1
ATOM 2119 C C . SER A 1 269 ? 8.430 -30.129 9.446 1.00 89.25 269 SER A C 1
ATOM 2121 O O . SER A 1 269 ? 8.397 -30.461 10.629 1.00 89.25 269 SER A O 1
ATOM 2123 N N . ALA A 1 270 ? 9.539 -29.673 8.855 1.00 87.50 270 ALA A N 1
ATOM 2124 C CA . ALA A 1 270 ? 10.832 -29.572 9.518 1.00 87.50 270 ALA A CA 1
ATOM 2125 C C . ALA A 1 270 ? 10.978 -28.316 10.392 1.00 87.50 270 ALA A C 1
ATOM 2127 O O . ALA A 1 270 ? 11.874 -28.281 11.234 1.00 87.50 270 ALA A O 1
ATOM 2128 N N . ASP A 1 271 ? 10.137 -27.295 10.204 1.00 86.00 271 ASP A N 1
ATOM 2129 C CA . ASP A 1 271 ? 10.252 -26.026 10.921 1.00 86.00 271 ASP A CA 1
ATOM 2130 C C . ASP A 1 271 ? 9.414 -26.005 12.221 1.00 86.00 271 ASP A C 1
ATOM 2132 O O . ASP A 1 271 ? 8.177 -25.970 12.169 1.00 86.00 271 ASP A O 1
ATOM 2136 N N . PRO A 1 272 ? 10.051 -25.966 13.412 1.00 85.19 272 PRO A N 1
ATOM 2137 C CA . PRO A 1 272 ? 9.338 -25.982 14.689 1.00 85.19 272 PRO A CA 1
ATOM 2138 C C . PRO A 1 272 ? 8.433 -24.765 14.908 1.00 85.19 272 PRO A C 1
ATOM 2140 O O . PRO A 1 272 ? 7.415 -24.871 15.596 1.00 85.19 272 PRO A O 1
ATOM 2143 N N . MET A 1 273 ? 8.789 -23.604 14.351 1.00 81.38 273 MET A N 1
ATOM 2144 C CA . MET A 1 273 ? 8.003 -22.382 14.502 1.00 81.38 273 MET A CA 1
ATOM 2145 C C . MET A 1 273 ? 6.734 -22.453 13.653 1.00 81.38 273 MET A C 1
ATOM 2147 O O . MET A 1 273 ? 5.658 -22.135 14.159 1.00 81.38 273 MET A O 1
ATOM 2151 N N . ALA A 1 274 ? 6.831 -22.935 12.409 1.00 82.62 274 ALA A N 1
ATOM 2152 C CA . ALA A 1 274 ? 5.663 -23.182 11.561 1.00 82.62 274 ALA A CA 1
ATOM 2153 C C . ALA A 1 274 ? 4.688 -24.168 12.216 1.00 82.62 274 ALA A C 1
ATOM 2155 O O . ALA A 1 274 ? 3.488 -23.897 12.267 1.00 82.62 274 ALA A O 1
ATOM 2156 N N . GLN A 1 275 ? 5.203 -25.272 12.770 1.00 89.50 275 GLN A N 1
ATOM 2157 C CA . GLN A 1 275 ? 4.392 -26.270 13.475 1.00 89.50 275 GLN A CA 1
ATOM 2158 C C . GLN A 1 275 ? 3.677 -25.668 14.690 1.00 89.50 275 GLN A C 1
ATOM 2160 O O . GLN A 1 275 ? 2.477 -25.882 14.871 1.00 89.50 275 GLN A O 1
ATOM 2165 N N . LYS A 1 276 ? 4.388 -24.864 15.491 1.00 85.56 276 LYS A N 1
ATOM 2166 C CA . LYS A 1 276 ? 3.811 -24.191 16.659 1.00 85.56 276 LYS A CA 1
ATOM 2167 C C . LYS A 1 276 ? 2.711 -23.204 16.264 1.00 85.56 276 LYS A C 1
ATOM 2169 O O . LYS A 1 276 ? 1.617 -23.273 16.815 1.00 85.56 276 LYS A O 1
ATOM 2174 N N . LEU A 1 277 ? 2.972 -22.330 15.289 1.00 83.94 277 LEU A N 1
ATOM 2175 C CA . LEU A 1 277 ? 1.982 -21.368 14.791 1.00 83.94 277 LEU A CA 1
ATOM 2176 C C . LEU A 1 277 ? 0.740 -22.090 14.257 1.00 83.94 277 LEU A C 1
ATOM 2178 O O . LEU A 1 277 ? -0.385 -21.736 14.602 1.00 83.94 277 LEU A O 1
ATOM 2182 N N . ALA A 1 278 ? 0.932 -23.137 13.455 1.00 88.25 278 ALA A N 1
ATOM 2183 C CA . ALA A 1 278 ? -0.162 -23.928 12.905 1.00 88.25 278 ALA A CA 1
ATOM 2184 C C . ALA A 1 278 ? -1.031 -24.584 13.989 1.00 88.25 278 ALA A C 1
ATOM 2186 O O . ALA A 1 278 ? -2.241 -24.708 13.818 1.00 88.25 278 ALA A O 1
ATOM 2187 N N . GLN A 1 279 ? -0.431 -24.987 15.109 1.00 88.25 279 GLN A N 1
ATOM 2188 C CA . GLN A 1 279 ? -1.140 -25.611 16.221 1.00 88.25 279 GLN A CA 1
ATOM 2189 C C . GLN A 1 279 ? -1.848 -24.589 17.127 1.00 88.25 279 GLN A C 1
ATOM 2191 O O . GLN A 1 279 ? -2.983 -24.813 17.559 1.00 88.25 279 GLN A O 1
ATOM 2196 N N . GLU A 1 280 ? -1.182 -23.478 17.438 1.00 86.38 280 GLU A N 1
ATOM 2197 C CA . GLU A 1 280 ? -1.636 -22.521 18.449 1.00 86.38 280 GLU A CA 1
ATOM 2198 C C . GLU A 1 280 ? -2.494 -21.397 17.859 1.00 86.38 280 GLU A C 1
ATOM 2200 O O . GLU A 1 280 ? -3.500 -21.029 18.469 1.00 86.38 280 GLU A O 1
ATOM 2205 N N . ASP A 1 281 ? -2.186 -20.912 16.656 1.00 86.06 281 ASP A N 1
ATOM 2206 C CA . ASP A 1 281 ? -2.738 -19.652 16.141 1.00 86.06 281 ASP A CA 1
ATOM 2207 C C . ASP A 1 281 ? -3.715 -19.818 14.973 1.00 86.06 281 ASP A C 1
ATOM 2209 O O . ASP A 1 281 ? -4.519 -18.919 14.722 1.00 86.06 281 ASP A O 1
ATOM 2213 N N . PHE A 1 282 ? -3.715 -20.965 14.291 1.00 90.31 282 PHE A N 1
ATOM 2214 C CA . PHE A 1 282 ? -4.539 -21.183 13.099 1.00 90.31 282 PHE A CA 1
ATOM 2215 C C . PHE A 1 282 ? -5.564 -22.309 13.262 1.00 90.31 282 PHE A C 1
ATOM 2217 O O . PHE A 1 282 ? -5.396 -23.256 14.027 1.00 90.31 282 PHE A O 1
ATOM 2224 N N . VAL A 1 283 ? -6.651 -22.205 12.496 1.00 91.25 283 VAL A N 1
ATOM 2225 C CA . VAL A 1 283 ? -7.483 -23.358 12.136 1.00 91.25 283 VAL A CA 1
ATOM 2226 C C . VAL A 1 283 ? -6.900 -23.938 10.853 1.00 91.25 283 VAL A C 1
ATOM 2228 O O . VAL A 1 283 ? -6.872 -23.247 9.839 1.00 91.25 283 VAL A O 1
ATOM 2231 N N . MET A 1 284 ? -6.418 -25.178 10.898 1.00 91.94 284 MET A N 1
ATOM 2232 C CA . MET A 1 284 ? -5.662 -25.783 9.799 1.00 91.94 284 MET A CA 1
ATOM 2233 C C . MET A 1 284 ? -6.543 -26.708 8.958 1.00 91.94 284 MET A C 1
ATOM 2235 O O . MET A 1 284 ? -7.182 -27.615 9.491 1.00 91.94 284 MET A O 1
ATOM 2239 N N . LEU A 1 285 ? -6.552 -26.507 7.640 1.00 91.12 285 LEU A N 1
ATOM 2240 C CA . LEU A 1 285 ? -7.256 -27.355 6.677 1.00 91.12 285 LEU A CA 1
ATOM 2241 C C . LEU A 1 285 ? -6.288 -27.826 5.587 1.00 91.12 285 LEU A C 1
ATOM 2243 O O . LEU A 1 285 ? -5.626 -27.015 4.940 1.00 91.12 285 LEU A O 1
ATOM 2247 N N . ASN A 1 286 ? -6.235 -29.138 5.367 1.00 91.00 286 ASN A N 1
ATOM 2248 C CA . ASN A 1 286 ? -5.406 -29.752 4.334 1.00 91.00 286 ASN A CA 1
ATOM 2249 C C . ASN A 1 286 ? -6.272 -30.190 3.142 1.00 91.00 286 ASN A C 1
ATOM 2251 O O . ASN A 1 286 ? -7.123 -31.070 3.286 1.00 91.00 286 ASN A O 1
ATOM 2255 N N . VAL A 1 287 ? -6.047 -29.593 1.967 1.00 89.56 287 VAL A N 1
ATOM 2256 C CA . VAL A 1 287 ? -6.800 -29.869 0.739 1.00 89.56 287 VAL A CA 1
ATOM 2257 C C . VAL A 1 287 ? -5.873 -30.419 -0.337 1.00 89.56 287 VAL A C 1
ATOM 2259 O O . VAL A 1 287 ? -5.044 -29.706 -0.907 1.00 89.56 287 VAL A O 1
ATOM 2262 N N . VAL A 1 288 ? -6.085 -31.687 -0.686 1.00 87.44 288 VAL A N 1
ATOM 2263 C CA . VAL A 1 288 ? -5.423 -32.297 -1.841 1.00 87.44 288 VAL A CA 1
ATOM 2264 C C . VAL A 1 288 ? -6.206 -31.982 -3.098 1.00 87.44 288 VAL A C 1
ATOM 2266 O O . VAL A 1 288 ? -7.355 -32.398 -3.248 1.00 87.44 288 VAL A O 1
ATOM 2269 N N . VAL A 1 289 ? -5.571 -31.249 -4.003 1.00 79.62 289 VAL A N 1
ATOM 2270 C CA . VAL A 1 289 ? -6.116 -30.982 -5.329 1.00 79.62 289 VAL A CA 1
ATOM 2271 C C . VAL A 1 289 ? -5.880 -32.228 -6.184 1.00 79.62 289 VAL A C 1
ATOM 2273 O O . VAL A 1 289 ? -4.802 -32.818 -6.163 1.00 79.62 289 VAL A O 1
ATOM 2276 N N . ARG A 1 290 ? -6.904 -32.663 -6.914 1.00 74.50 290 ARG A N 1
ATOM 2277 C CA . ARG A 1 290 ? -6.774 -33.670 -7.971 1.00 74.50 290 ARG A CA 1
ATOM 2278 C C . ARG A 1 290 ? -7.050 -32.948 -9.282 1.00 74.50 290 ARG A C 1
ATOM 2280 O O . ARG A 1 290 ? -8.082 -32.285 -9.383 1.00 74.50 290 ARG A O 1
ATOM 2287 N N . LEU A 1 291 ? -6.095 -33.004 -10.204 1.00 56.12 291 LEU A N 1
ATOM 2288 C CA . LEU A 1 291 ? -6.264 -32.521 -11.574 1.00 56.12 291 LEU A CA 1
ATOM 2289 C C . LEU A 1 291 ? -6.889 -33.616 -12.437 1.00 56.12 291 LEU A C 1
ATOM 2291 O O . LEU A 1 291 ? -6.614 -34.803 -12.147 1.00 56.12 291 LEU A O 1
#

Radius of gyration: 26.84 Å; chains: 1; bounding box: 44×90×58 Å

Organism: Pelobates cultripes (NCBI:txid61616)

Secondary structure (DSSP, 8-state):
-PPPP--------TT---EEEEEEEEPPPSS--TTSEEEEEEEEEETTS-B-EEEEEEEEEES-GGG-TTS------EEEEEEEE-TTS-EEEEEEEE--B-TTT-SS-BPP-----SSGGG-SSEE-HHHH-HHHHTT---HHHHHS-SSPEEEEEEETTTTEEEEEEEEEEEE------------PPPP------------------------PPP--S-TTS-TTS-EES-HHHHHHHHHHHTPPEEEEEE-TT-HHHHHHHHHHHH-HHHHHHHHHT-EEEEEE---

Foldseek 3Di:
DDDFDDDDDDPCDPPLWDWDDKDWPADWDPDDDLVDKIKTKIWIAILVRDTKAWPFKDWDAWCADPNDPPPDGQLFKTKMWTFIADPVRDTDIDIDIDGADDPPPPPPPTHHQPDDDPDPLVSHQKDFPLSVDPCSVVVHDDPVCVVGPQIWDWDWDQPVPPRDITIMTMHMIRGNDDDPDDDDDDDDDDDDDDDDDDDDDDDDDDDDDDDDDDDDDPPPQCLLLAPLADEDEDPVVQVVVCVVVVAAADEDEAEPPDPVRVSVSVSNNPDPVSRVCRRPRYHYYYHHDDD

pLDDT: mean 72.18, std 22.21, range [23.78, 94.81]